Protein AF-G5EFJ1-F1 (afdb_monomer)

pLDDT: mean 75.48, std 15.8, range [30.73, 95.94]

Secondary structure (DSSP, 8-state):
-PPP-------S--------HHHHHHHHHS-HHHHHHHHHHHHHTT-SEEE--S-TTEEEEEETTEEEEEEEETTT--EEE-SSSHHHHHHHTT--TTTTTS-S-PPPHHHHHHHHHHHHHHHT--HHHHTSHHHHHHHHHHHHHTT-TTGGG-PPPPHHHHHHHHHHHHHHHHHHHHHHHHHHHHTT-EEEEEE--SSSTTEEEEEEEEEE--SS--EEEEEEEEEEEPPS---HHHHHHHHHHHHHHTT--HHHHHHSEEEE---HHHHHHHHHHHHHHS-HHHHHHHHHHHHS--

Foldseek 3Di:
DDDDDDDDDDPPDPDPDPCDVVVVVVLVPDPPVVSQVVVVVCVVVVQWDWDDDDQPQWIWTDGPNHGALWIAGLQQRGIDGVDPDPQVVCSSVVVHVSVVPPPPDPPDLVNQLVVLLLCCLLVVPQLCVSQDPVVLVVVLVVCVVVRPSCSVPRDGDHSVSSVVVLVVVLLVVLQVVLVVVVVCLVVLQKAKEWDCDPPPHFWTWIWIWGWDPPDPDTDIDIGTQATAGHDPDPDPVSVLVRNQVSVVSSVDHSVSSVSHHYDYDPDPVCPPPVVVVSVVNYDSSSVSSNVCCRPVVD

InterPro domains:
  IPR059291 Domain of unknown function DUF8247 [PF26742] (177-265)

Mean predicted aligned error: 18.68 Å

Sequence (298 aa):
MAESSDFDFSMTSVKEECFTEDFFNSIKSMNTKRRKTYLTNLMSSNELTKRQDTNPDFDYFSYQNVNFSWIRCRNCLAIIVDERCGNRYKHKNKECTATIMLPDCIPDYEDLTSEITDFCLKSGLPFSLMASENFQNFLKNVCLKSGHPDVGNITFPTRETIQNYICADYEHIIESIGLKIRKKVKCKEANLLIDLGKYYHDYLNALVLYMDDGLEKLELQVVPYAFKMTSSSKSAIHMKELLVQAGEKFGLSPEDVTSMTLISDDTENMKNKLLKTIWSLLPKSIFMRFLHNNLFKQ

Nearest PDB structures (foldseek):
  4d1q-assembly1_B  TM=5.777E-01  e=3.374E-05  Musca domestica
  8inb-assembly1_A  TM=2.472E-01  e=8.696E-01  Biggievirus Mos11
  2x5h-assembly2_B  TM=3.022E-01  e=2.223E+00  Sulfolobus islandicus rudivirus 1 variant XX
  3brh-assembly1_A  TM=2.109E-01  e=1.026E+00  Homo sapiens
  1ygr-assembly1_A  TM=2.311E-01  e=2.482E+00  Homo sapiens

Organism: Caenorhabditis elegans (NCBI:txid6239)

Radius of gyration: 30.75 Å; Cα contacts (8 Å, |Δi|>4): 311; chains: 1; bounding box: 75×66×67 Å

Structure (mmCIF, N/CA/C/O backbone):
data_AF-G5EFJ1-F1
#
_entry.id   AF-G5EFJ1-F1
#
loop_
_atom_site.group_PDB
_atom_site.id
_atom_site.type_symbol
_atom_site.label_atom_id
_atom_site.label_alt_id
_atom_site.label_comp_id
_atom_site.label_asym_id
_atom_site.label_entity_id
_atom_site.label_seq_id
_atom_site.pdbx_PDB_ins_code
_atom_site.Cartn_x
_atom_site.Cartn_y
_atom_site.Cartn_z
_atom_site.occupancy
_atom_site.B_iso_or_equiv
_atom_site.auth_seq_id
_atom_site.auth_comp_id
_atom_site.auth_asym_id
_atom_site.auth_atom_id
_atom_site.pdbx_PDB_model_num
ATOM 1 N N . MET A 1 1 ? 44.761 49.780 -3.948 1.00 38.59 1 MET A N 1
ATOM 2 C CA . MET A 1 1 ? 45.386 48.768 -4.831 1.00 38.59 1 MET A CA 1
ATOM 3 C C . MET A 1 1 ? 44.265 47.880 -5.339 1.00 38.59 1 MET A C 1
ATOM 5 O O . MET A 1 1 ? 43.351 47.637 -4.569 1.00 38.59 1 MET A O 1
ATOM 9 N N . ALA A 1 2 ? 44.272 47.552 -6.631 1.00 39.31 2 ALA A N 1
ATOM 10 C CA . ALA A 1 2 ? 43.103 47.115 -7.399 1.00 39.31 2 ALA A CA 1
ATOM 11 C C . ALA A 1 2 ? 42.372 45.894 -6.806 1.00 39.31 2 ALA A C 1
ATOM 13 O O . ALA A 1 2 ? 42.970 44.832 -6.650 1.00 39.31 2 ALA A O 1
ATOM 14 N N . GLU A 1 3 ? 41.081 46.070 -6.515 1.00 35.50 3 GLU A N 1
ATOM 15 C CA . GLU A 1 3 ? 40.157 45.022 -6.083 1.00 35.50 3 GLU A CA 1
ATOM 16 C C . GLU A 1 3 ? 39.367 44.468 -7.274 1.00 35.50 3 GLU A C 1
ATOM 18 O O . GLU A 1 3 ? 38.908 45.193 -8.157 1.00 35.50 3 GLU A O 1
ATOM 23 N N . SER A 1 4 ? 39.249 43.145 -7.262 1.00 36.53 4 SER A N 1
ATOM 24 C CA . SER A 1 4 ? 38.414 42.291 -8.095 1.00 36.53 4 SER A CA 1
ATOM 25 C C . SER A 1 4 ? 36.926 42.629 -8.003 1.00 36.53 4 SER A C 1
ATOM 27 O O . SER A 1 4 ? 36.419 42.855 -6.908 1.00 36.53 4 SER A O 1
ATOM 29 N N . SER A 1 5 ? 36.193 42.507 -9.109 1.00 39.66 5 SER A N 1
ATOM 30 C CA . SER A 1 5 ? 34.782 42.108 -9.051 1.00 39.66 5 SER A CA 1
ATOM 31 C C . SER A 1 5 ? 34.378 41.334 -10.303 1.00 39.66 5 SER A C 1
ATOM 33 O O . SER A 1 5 ? 34.942 41.506 -11.385 1.00 39.66 5 SER A O 1
ATOM 35 N N . ASP A 1 6 ? 33.470 40.399 -10.065 1.00 35.53 6 ASP A N 1
ATOM 36 C CA . ASP A 1 6 ? 33.137 39.239 -10.870 1.00 35.53 6 ASP A CA 1
ATOM 37 C C . ASP A 1 6 ? 32.471 39.574 -12.206 1.00 35.53 6 ASP A C 1
ATOM 39 O O . ASP A 1 6 ? 31.566 40.402 -12.303 1.00 35.53 6 ASP A O 1
ATOM 43 N N . PHE A 1 7 ? 32.909 38.878 -13.255 1.00 38.53 7 PHE A N 1
ATOM 44 C CA . PHE A 1 7 ? 32.311 38.963 -14.581 1.00 38.53 7 PHE A CA 1
ATOM 45 C C . PHE A 1 7 ? 31.094 38.028 -14.633 1.00 38.53 7 PHE A C 1
ATOM 47 O O . PHE A 1 7 ? 31.228 36.821 -14.849 1.00 38.53 7 PHE A O 1
ATOM 54 N N . ASP A 1 8 ? 29.918 38.595 -14.374 1.00 32.00 8 ASP A N 1
ATOM 55 C CA . ASP A 1 8 ? 28.634 37.897 -14.348 1.00 32.00 8 ASP A CA 1
ATOM 56 C C . ASP A 1 8 ? 28.172 37.561 -15.780 1.00 32.00 8 ASP A C 1
ATOM 58 O O . ASP A 1 8 ? 27.821 38.430 -16.582 1.00 32.00 8 ASP A O 1
ATOM 62 N N . PHE A 1 9 ? 28.245 36.280 -16.146 1.00 36.62 9 PHE A N 1
ATOM 63 C CA . PHE A 1 9 ? 27.944 35.798 -17.494 1.00 36.62 9 PHE A CA 1
ATOM 64 C C . PHE A 1 9 ? 26.439 35.521 -17.621 1.00 36.62 9 PHE A C 1
ATOM 66 O O . PHE A 1 9 ? 25.997 34.373 -17.558 1.00 36.62 9 PHE A O 1
ATOM 73 N N . SER A 1 10 ? 25.630 36.570 -17.794 1.00 30.73 10 SER A N 1
ATOM 74 C CA . SER A 1 10 ? 24.210 36.390 -18.119 1.00 30.73 10 SER A CA 1
ATOM 75 C C . SER A 1 10 ? 24.071 35.885 -19.566 1.00 30.73 10 SER A C 1
ATOM 77 O O . SER A 1 10 ? 24.466 36.553 -20.521 1.00 30.73 10 SER A O 1
ATOM 79 N N . MET A 1 11 ? 23.545 34.669 -19.737 1.00 37.59 11 MET A N 1
ATOM 80 C CA . MET A 1 11 ? 23.470 33.931 -21.011 1.00 37.59 11 MET A CA 1
ATOM 81 C C . MET A 1 11 ? 22.416 34.446 -22.016 1.00 37.59 11 MET A C 1
ATOM 83 O O . MET A 1 11 ? 22.034 33.730 -22.936 1.00 37.59 11 MET A O 1
ATOM 87 N N . THR A 1 12 ? 21.941 35.683 -21.889 1.00 32.34 12 THR A N 1
ATOM 88 C CA . THR A 1 12 ? 20.806 36.193 -22.683 1.00 32.34 12 THR A CA 1
ATOM 89 C C . THR A 1 12 ? 21.170 37.002 -23.932 1.00 32.34 12 THR A C 1
ATOM 91 O O . THR A 1 12 ? 20.288 37.604 -24.537 1.00 32.34 12 THR A O 1
ATOM 94 N N . SER A 1 13 ? 22.423 36.994 -24.399 1.00 30.91 13 SER A N 1
ATOM 95 C CA . SER A 1 13 ? 22.761 37.633 -25.682 1.00 30.91 13 SER A CA 1
ATOM 96 C C . SER A 1 13 ? 23.882 36.936 -26.453 1.00 30.91 13 SER A C 1
ATOM 98 O O . SER A 1 13 ? 24.891 37.552 -26.782 1.00 30.91 13 SER A O 1
ATOM 100 N N . VAL A 1 14 ? 23.699 35.663 -26.799 1.00 35.94 14 VAL A N 1
ATOM 101 C CA . VAL A 1 14 ? 24.398 35.096 -27.963 1.00 35.94 14 VAL A CA 1
ATOM 102 C C . VAL A 1 14 ? 23.525 35.401 -29.178 1.00 35.94 14 VAL A C 1
ATOM 104 O O . VAL A 1 14 ? 22.684 34.607 -29.590 1.00 35.94 14 VAL A O 1
ATOM 107 N N . LYS A 1 15 ? 23.645 36.637 -29.674 1.00 32.50 15 LYS A N 1
ATOM 108 C CA . LYS A 1 15 ? 23.209 36.988 -31.029 1.00 32.50 15 LYS A CA 1
ATOM 109 C C . LYS A 1 15 ? 24.054 36.184 -32.018 1.00 32.50 15 LYS A C 1
ATOM 111 O O . LYS A 1 15 ? 25.178 35.832 -31.687 1.00 32.50 15 LYS A O 1
ATOM 116 N N . GLU A 1 16 ? 23.480 35.909 -33.184 1.00 34.25 16 GLU A N 1
ATOM 117 C CA . GLU A 1 16 ? 23.966 35.087 -34.304 1.00 34.25 16 GLU A CA 1
ATOM 118 C C . GLU A 1 16 ? 25.349 35.504 -34.856 1.00 34.25 16 GLU A C 1
ATOM 120 O O . GLU A 1 16 ? 25.502 35.846 -36.026 1.00 34.25 16 GLU A O 1
ATOM 125 N N . GLU A 1 17 ? 26.389 35.481 -34.028 1.00 34.72 17 GLU A N 1
ATOM 126 C CA . GLU A 1 17 ? 27.764 35.459 -34.496 1.00 34.72 17 GLU A CA 1
ATOM 127 C C . GLU A 1 17 ? 27.979 34.088 -35.127 1.00 34.72 17 GLU A C 1
ATOM 129 O O . GLU A 1 17 ? 27.960 33.065 -34.442 1.00 34.72 17 GLU A O 1
ATOM 134 N N . CYS A 1 18 ? 28.120 34.066 -36.455 1.00 36.22 18 CYS A N 1
ATOM 135 C CA . CYS A 1 18 ? 28.616 32.917 -37.200 1.00 36.22 18 CYS A CA 1
ATOM 136 C C . CYS A 1 18 ? 29.789 32.313 -36.424 1.00 36.22 18 CYS A C 1
ATOM 138 O O . CYS A 1 18 ? 30.849 32.929 -36.348 1.00 36.22 18 CYS A O 1
ATOM 140 N N . PHE A 1 19 ? 29.586 31.148 -35.810 1.00 46.47 19 PHE A N 1
ATOM 141 C CA . PHE A 1 19 ? 30.582 30.521 -34.955 1.00 46.47 19 PHE A CA 1
ATOM 142 C C . PHE A 1 19 ? 31.828 30.189 -35.786 1.00 46.47 19 PHE A C 1
ATOM 144 O O . PHE A 1 19 ? 31.853 29.226 -36.553 1.00 46.47 19 PHE A O 1
ATOM 151 N N . THR A 1 20 ? 32.847 31.039 -35.670 1.00 49.59 20 THR A N 1
ATOM 152 C CA . THR A 1 20 ? 34.103 30.949 -36.412 1.00 49.59 20 THR A CA 1
ATOM 153 C C . THR A 1 20 ? 35.008 29.863 -35.832 1.00 49.59 20 THR A C 1
ATOM 155 O O . THR A 1 20 ? 34.786 29.331 -34.742 1.00 49.59 20 THR A O 1
ATOM 158 N N . GLU A 1 21 ? 36.091 29.553 -36.545 1.00 53.81 21 GLU A N 1
ATOM 159 C CA . GLU A 1 21 ? 37.205 28.748 -36.033 1.00 53.81 21 GLU A CA 1
ATOM 160 C C . GLU A 1 21 ? 37.700 29.243 -34.653 1.00 53.81 21 GLU A C 1
ATOM 162 O O . GLU A 1 21 ? 38.093 28.435 -33.807 1.00 53.81 21 GLU A O 1
ATOM 167 N N . ASP A 1 22 ? 37.561 30.545 -34.363 1.00 58.38 22 ASP A N 1
ATOM 168 C CA . ASP A 1 22 ? 37.879 31.151 -33.064 1.00 58.38 22 ASP A CA 1
ATOM 169 C C . ASP A 1 22 ? 37.007 30.623 -31.924 1.00 58.38 22 ASP A C 1
ATOM 171 O O . ASP A 1 22 ? 37.514 30.387 -30.826 1.00 58.38 22 ASP A O 1
ATOM 175 N N . PHE A 1 23 ? 35.720 30.355 -32.166 1.00 66.00 23 PHE A N 1
ATOM 176 C CA . PHE A 1 23 ? 34.857 29.735 -31.161 1.00 66.00 23 PHE A CA 1
ATOM 177 C C . PHE A 1 23 ? 35.346 28.330 -30.808 1.00 66.00 23 PHE A C 1
ATOM 179 O O . PHE A 1 23 ? 35.482 27.989 -29.629 1.00 66.00 23 PHE A O 1
ATOM 186 N N . PHE A 1 24 ? 35.691 27.523 -31.810 1.00 61.72 24 PHE A N 1
ATOM 187 C CA . PHE A 1 24 ? 36.239 26.187 -31.575 1.00 61.72 24 PHE A CA 1
ATOM 188 C C . PHE A 1 24 ? 37.585 26.249 -30.850 1.00 61.72 24 PHE A C 1
ATOM 190 O O . PHE A 1 24 ? 37.833 25.455 -29.936 1.00 61.72 24 PHE A O 1
ATOM 197 N N . ASN A 1 25 ? 38.428 27.223 -31.193 1.00 65.38 25 ASN A N 1
ATOM 198 C CA . ASN A 1 25 ? 39.682 27.481 -30.492 1.00 65.38 25 ASN A CA 1
ATOM 199 C C . ASN A 1 25 ? 39.446 27.944 -29.042 1.00 65.38 25 ASN A C 1
ATOM 201 O O . ASN A 1 25 ? 40.180 27.525 -28.145 1.00 65.38 25 ASN A O 1
ATOM 205 N N . SER A 1 26 ? 38.375 28.699 -28.774 1.00 69.31 26 SER A N 1
ATOM 206 C CA . SER A 1 26 ? 37.974 29.106 -27.421 1.00 69.31 26 SER A CA 1
ATOM 207 C C . SER A 1 26 ? 37.543 27.915 -26.555 1.00 69.31 26 SER A C 1
ATOM 209 O O . SER A 1 26 ? 37.935 27.813 -25.395 1.00 69.31 26 SER A O 1
ATOM 211 N N . ILE A 1 27 ? 36.826 26.934 -27.116 1.00 65.38 27 ILE A N 1
ATOM 212 C CA . ILE A 1 27 ? 36.474 25.699 -26.397 1.00 65.38 27 ILE A CA 1
ATOM 213 C C . ILE A 1 27 ? 37.736 24.860 -26.150 1.00 65.38 27 ILE A C 1
ATOM 215 O O . ILE A 1 27 ? 37.920 24.314 -25.054 1.00 65.38 27 ILE A O 1
ATOM 219 N N . LYS A 1 28 ? 38.633 24.774 -27.143 1.00 64.12 28 LYS A N 1
ATOM 220 C CA . LYS A 1 28 ? 39.935 24.094 -27.021 1.00 64.12 28 LYS A CA 1
ATOM 221 C C . LYS A 1 28 ? 40.858 24.741 -25.984 1.00 64.12 28 LYS A C 1
ATOM 223 O O . LYS A 1 28 ? 41.716 24.035 -25.458 1.00 64.12 28 LYS A O 1
ATOM 228 N N . SER A 1 29 ? 40.693 26.022 -25.652 1.00 69.12 29 SER A N 1
ATOM 229 C CA . SER A 1 29 ? 41.490 26.688 -24.613 1.00 69.12 29 SER A CA 1
ATOM 230 C C . SER A 1 29 ? 40.912 26.533 -23.197 1.00 69.12 29 SER A C 1
ATOM 232 O O . SER A 1 29 ? 41.645 26.673 -22.219 1.00 69.12 29 SER A O 1
ATOM 234 N N . MET A 1 30 ? 39.631 26.162 -23.044 1.00 75.81 30 MET A N 1
ATOM 235 C CA . MET A 1 30 ? 39.024 25.896 -21.727 1.00 75.81 30 MET A CA 1
ATOM 236 C C . MET A 1 30 ? 39.698 24.718 -21.016 1.00 75.81 30 MET A C 1
ATOM 238 O O . MET A 1 30 ? 40.048 23.732 -21.652 1.00 75.81 30 MET A O 1
ATOM 242 N N . ASN A 1 31 ? 39.790 24.727 -19.685 1.00 73.38 31 ASN A N 1
ATOM 243 C CA . ASN A 1 31 ? 40.216 23.523 -18.963 1.00 73.38 31 ASN A CA 1
ATOM 244 C C . ASN A 1 31 ? 39.209 22.362 -19.135 1.00 73.38 31 ASN A C 1
ATOM 246 O O . ASN A 1 31 ? 38.023 22.573 -19.403 1.00 73.38 31 ASN A O 1
ATOM 250 N N . THR A 1 32 ? 39.667 21.123 -18.933 1.00 65.06 32 THR A N 1
ATOM 251 C CA . THR A 1 32 ? 38.876 19.901 -19.168 1.00 65.06 32 THR A CA 1
ATOM 252 C C . THR A 1 32 ? 37.544 19.876 -18.412 1.00 65.06 32 THR A C 1
ATOM 254 O O . THR A 1 32 ? 36.553 19.384 -18.947 1.00 65.06 32 THR A O 1
ATOM 257 N N . LYS A 1 33 ? 37.490 20.405 -17.180 1.00 68.38 33 LYS A N 1
ATOM 258 C CA . LYS A 1 33 ? 36.269 20.407 -16.355 1.00 68.38 33 LYS A CA 1
ATOM 259 C C . LYS A 1 33 ? 35.224 21.375 -16.914 1.00 68.38 33 LYS A C 1
ATOM 261 O O . LYS A 1 33 ? 34.107 20.955 -17.195 1.00 68.38 33 LYS A O 1
ATOM 266 N N . ARG A 1 34 ? 35.606 22.638 -17.132 1.00 70.00 34 ARG A N 1
ATOM 267 C CA . ARG A 1 34 ? 34.737 23.688 -17.691 1.00 70.00 34 ARG A CA 1
ATOM 268 C C . ARG A 1 34 ? 34.248 23.306 -19.086 1.00 70.00 34 ARG A C 1
ATOM 270 O O . ARG A 1 34 ? 33.068 23.459 -19.382 1.00 70.00 34 ARG A O 1
ATOM 277 N N . ARG A 1 35 ? 35.134 22.714 -19.892 1.00 65.38 35 ARG A N 1
ATOM 278 C CA . ARG A 1 35 ? 34.818 22.187 -21.223 1.00 65.38 35 ARG A CA 1
ATOM 279 C C . ARG A 1 35 ? 33.766 21.074 -21.176 1.00 65.38 35 ARG A C 1
ATOM 281 O O . ARG A 1 35 ? 32.814 21.116 -21.945 1.00 65.38 35 ARG A O 1
ATOM 288 N N . LYS A 1 36 ? 33.902 20.102 -20.263 1.00 67.38 36 LYS A N 1
ATOM 289 C CA . LYS A 1 36 ? 32.906 19.029 -20.077 1.00 67.38 36 LYS A CA 1
ATOM 290 C C . LYS A 1 36 ? 31.543 19.583 -19.672 1.00 67.38 36 LYS A C 1
ATOM 292 O O . LYS A 1 36 ? 30.553 19.205 -20.279 1.00 67.38 36 LYS A O 1
ATOM 297 N N . THR A 1 37 ? 31.494 20.496 -18.700 1.00 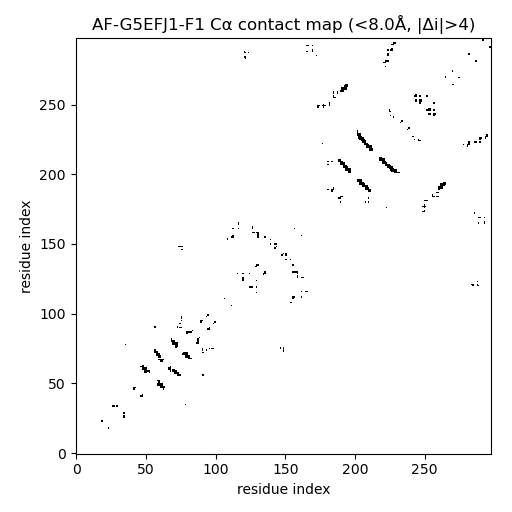72.06 37 THR A N 1
ATOM 298 C CA . THR A 1 37 ? 30.240 21.140 -18.277 1.00 72.06 37 THR A CA 1
ATOM 299 C C . THR A 1 37 ? 29.567 21.877 -19.433 1.00 72.06 37 THR A C 1
ATOM 301 O O . THR A 1 37 ? 28.376 21.694 -19.654 1.00 72.06 37 THR A O 1
ATOM 304 N N . TYR A 1 38 ? 30.330 22.653 -20.207 1.00 74.19 38 TYR A N 1
ATOM 305 C CA . TYR A 1 38 ? 29.810 23.379 -21.365 1.00 74.19 38 TYR A CA 1
ATOM 306 C C . TYR A 1 38 ? 29.197 22.438 -22.416 1.00 74.19 38 TYR A C 1
ATOM 308 O O . TYR A 1 38 ? 28.077 22.661 -22.868 1.00 74.19 38 TYR A O 1
ATOM 316 N N . LEU A 1 39 ? 29.881 21.337 -22.742 1.00 69.56 39 LEU A N 1
ATOM 317 C CA . LEU A 1 39 ? 29.374 20.348 -23.699 1.00 69.56 39 LEU A CA 1
ATOM 318 C C . LEU A 1 39 ? 28.146 19.593 -23.173 1.00 69.56 39 LEU A C 1
ATOM 320 O O . LEU A 1 39 ? 27.200 19.386 -23.926 1.00 69.56 39 LEU A O 1
ATOM 324 N N . THR A 1 40 ? 28.114 19.221 -21.891 1.00 69.31 40 THR A N 1
ATOM 325 C CA . THR A 1 40 ? 26.919 18.622 -21.273 1.00 69.31 40 THR A CA 1
ATOM 326 C C . THR A 1 40 ? 25.720 19.572 -21.337 1.00 69.31 40 THR A C 1
ATOM 328 O O . THR A 1 40 ? 24.599 19.125 -21.580 1.00 69.31 40 THR A O 1
ATOM 331 N N . ASN A 1 41 ? 25.949 20.879 -21.177 1.00 75.06 41 ASN A N 1
ATOM 332 C CA . ASN A 1 41 ? 24.899 21.889 -21.300 1.00 75.06 41 ASN A CA 1
ATOM 333 C C . ASN A 1 41 ? 24.396 22.010 -22.747 1.00 75.06 41 ASN A C 1
ATOM 335 O O . ASN A 1 41 ? 23.189 21.950 -22.947 1.00 75.06 41 ASN A O 1
ATOM 339 N N . LEU A 1 42 ? 25.293 22.064 -23.742 1.00 74.06 42 LEU A N 1
ATOM 340 C CA . LEU A 1 42 ? 24.923 22.060 -25.170 1.00 74.06 42 LEU A CA 1
ATOM 341 C C . LEU A 1 42 ? 24.151 20.795 -25.581 1.00 74.06 42 LEU A C 1
ATOM 343 O O . LEU A 1 42 ? 23.227 20.845 -26.389 1.00 74.06 42 LEU A O 1
ATOM 347 N N . MET A 1 43 ? 24.513 19.639 -25.015 1.00 69.44 43 MET A N 1
ATOM 348 C CA . MET A 1 43 ? 23.760 18.398 -25.219 1.00 69.44 43 MET A CA 1
ATOM 349 C C . MET A 1 43 ? 22.366 18.462 -24.590 1.00 69.44 43 MET A C 1
ATOM 351 O O . MET A 1 43 ? 21.427 17.890 -25.133 1.00 69.44 43 MET A O 1
ATOM 355 N N . SER A 1 44 ? 22.233 19.138 -23.448 1.00 67.62 44 SER A N 1
ATOM 356 C CA . SER A 1 44 ? 20.963 19.268 -22.728 1.00 67.62 44 SER A CA 1
ATOM 357 C C . SER A 1 44 ? 20.039 20.325 -23.342 1.00 67.62 44 SER A C 1
ATOM 359 O O . SER A 1 44 ? 18.829 20.231 -23.158 1.00 67.62 44 SER A O 1
ATOM 361 N N . SER A 1 45 ? 20.578 21.306 -24.078 1.00 73.69 45 SER A N 1
ATOM 362 C CA . SER A 1 45 ? 19.798 22.335 -24.779 1.00 73.69 45 SER A CA 1
ATOM 363 C C . SER A 1 45 ? 19.280 21.900 -26.158 1.00 73.69 45 SER A C 1
ATOM 365 O O . SER A 1 45 ? 18.605 22.686 -26.816 1.00 73.69 45 SER A O 1
ATOM 367 N N . ASN A 1 46 ? 19.546 20.659 -26.598 1.00 67.25 46 ASN A N 1
ATOM 368 C CA . ASN A 1 46 ? 19.225 20.143 -27.944 1.00 67.25 46 ASN A CA 1
ATOM 369 C C . ASN A 1 46 ? 19.837 20.954 -29.101 1.00 67.25 46 ASN A C 1
ATOM 371 O O . ASN A 1 46 ? 19.413 20.841 -30.248 1.00 67.25 46 ASN A O 1
ATOM 375 N N . GLU A 1 47 ? 20.867 21.742 -28.817 1.00 75.25 47 GLU A N 1
ATOM 376 C CA . GLU A 1 47 ? 21.589 22.535 -29.810 1.00 75.25 47 GLU A CA 1
ATOM 377 C C . GLU A 1 47 ? 22.478 21.678 -30.723 1.00 75.25 47 GLU A C 1
ATOM 379 O O . GLU A 1 47 ? 22.787 22.049 -31.856 1.00 75.25 47 GLU A O 1
ATOM 384 N N . LEU A 1 48 ? 22.886 20.503 -30.240 1.00 77.00 48 LEU A N 1
ATOM 385 C CA . LEU A 1 48 ? 23.734 19.568 -30.967 1.00 77.00 48 LEU A CA 1
ATOM 386 C C . LEU A 1 48 ? 22.907 18.606 -31.825 1.00 77.00 48 LEU A C 1
ATOM 388 O O . LEU A 1 48 ? 22.061 17.866 -31.329 1.00 77.00 48 LEU A O 1
ATOM 392 N N . THR A 1 49 ? 23.233 18.532 -33.114 1.00 77.69 49 THR A N 1
ATOM 393 C CA . THR A 1 49 ? 22.667 17.539 -34.032 1.00 77.69 49 THR A CA 1
ATOM 394 C C . THR A 1 49 ? 23.478 16.247 -33.962 1.00 77.69 49 THR A C 1
ATOM 396 O O . THR A 1 49 ? 24.673 16.232 -34.282 1.00 77.69 49 THR A O 1
ATOM 399 N N . LYS A 1 50 ? 22.836 15.145 -33.554 1.00 76.25 50 LYS A N 1
ATOM 400 C CA . LYS A 1 50 ? 23.437 13.802 -33.557 1.00 76.25 50 LYS A CA 1
ATOM 401 C C . LYS A 1 50 ? 23.642 13.325 -34.996 1.00 76.25 50 LYS A C 1
ATOM 403 O O . LYS A 1 50 ? 22.704 13.303 -35.788 1.00 76.25 50 LYS A O 1
ATOM 408 N N . ARG A 1 51 ? 24.862 12.910 -35.323 1.00 78.62 51 ARG A N 1
ATOM 409 C CA . ARG A 1 51 ? 25.209 12.345 -36.630 1.00 78.62 51 ARG A CA 1
ATOM 410 C C . ARG A 1 51 ? 24.922 10.845 -36.656 1.00 78.62 51 ARG A C 1
ATOM 412 O O . ARG A 1 51 ? 25.166 10.142 -35.674 1.00 78.62 51 ARG A O 1
ATOM 419 N N . GLN A 1 52 ? 24.448 10.350 -37.797 1.00 72.06 52 GLN A N 1
ATOM 420 C CA . GLN A 1 52 ? 24.493 8.921 -38.094 1.00 72.06 52 GLN A CA 1
ATOM 421 C C . GLN A 1 52 ? 25.929 8.579 -38.493 1.00 72.06 52 GLN A C 1
ATOM 423 O O . GLN A 1 52 ? 26.394 8.989 -39.553 1.00 72.06 52 GLN A O 1
ATOM 428 N N . ASP A 1 53 ? 26.644 7.887 -37.614 1.00 74.31 53 ASP A N 1
ATOM 429 C CA . ASP A 1 53 ? 27.990 7.390 -37.889 1.00 74.31 53 ASP A CA 1
ATOM 430 C C . ASP A 1 53 ? 28.037 5.869 -37.694 1.00 74.31 53 ASP A C 1
ATOM 432 O O . ASP A 1 53 ? 27.198 5.289 -37.001 1.00 74.31 53 ASP A O 1
ATOM 436 N N . THR A 1 54 ? 29.009 5.217 -38.332 1.00 72.38 54 THR A N 1
ATOM 437 C CA . THR A 1 54 ? 29.092 3.745 -38.437 1.00 72.38 54 THR A CA 1
ATOM 438 C C . THR A 1 54 ? 29.529 3.056 -37.149 1.00 72.38 54 THR A C 1
ATOM 440 O O . THR A 1 54 ? 29.384 1.842 -37.022 1.00 72.38 54 THR A O 1
ATOM 443 N N . ASN A 1 55 ? 30.080 3.801 -36.189 1.00 79.56 55 ASN A N 1
ATOM 444 C CA . ASN A 1 55 ? 30.619 3.215 -34.973 1.00 79.56 55 ASN A CA 1
ATOM 445 C C . ASN A 1 55 ? 29.518 3.040 -33.905 1.00 79.56 55 ASN A C 1
ATOM 447 O O . ASN A 1 55 ? 29.013 4.038 -33.387 1.00 79.56 55 ASN A O 1
ATOM 451 N N . PRO A 1 56 ? 29.158 1.796 -33.535 1.00 80.69 56 PRO A N 1
ATOM 452 C CA . PRO A 1 56 ? 28.068 1.533 -32.600 1.00 80.69 56 PRO A CA 1
ATOM 453 C C . PRO 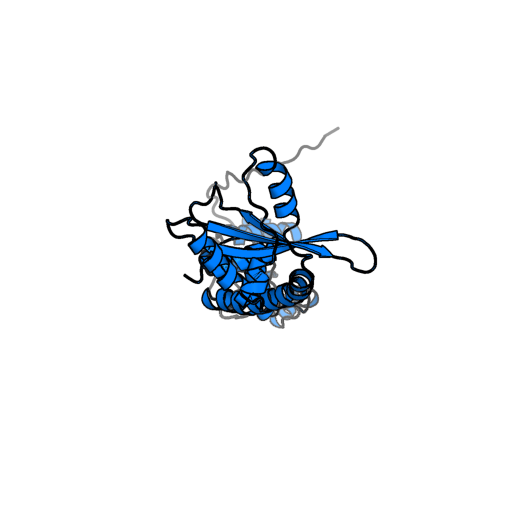A 1 56 ? 28.390 1.931 -31.154 1.00 80.69 56 PRO A C 1
ATOM 455 O O . PRO A 1 56 ? 27.459 2.052 -30.361 1.00 80.69 56 PRO A O 1
ATOM 458 N N . ASP A 1 57 ? 29.660 2.159 -30.808 1.00 83.31 57 ASP A N 1
ATOM 459 C CA . ASP A 1 57 ? 30.100 2.425 -29.432 1.00 83.31 57 ASP A CA 1
ATOM 460 C C . ASP A 1 57 ? 30.024 3.912 -29.049 1.00 83.31 57 ASP A C 1
ATOM 462 O O . ASP A 1 57 ? 30.111 4.271 -27.867 1.00 83.31 57 ASP A O 1
ATOM 466 N N . PHE A 1 58 ? 29.867 4.795 -30.041 1.00 85.12 58 PHE A N 1
ATOM 467 C CA . PHE A 1 58 ? 29.983 6.236 -29.859 1.00 85.12 58 PHE A CA 1
ATOM 468 C C . PHE A 1 58 ? 28.859 7.011 -30.545 1.00 85.12 58 PHE A C 1
ATOM 470 O O . PHE A 1 58 ? 28.401 6.670 -31.632 1.00 85.12 58 PHE A O 1
ATOM 477 N N . ASP A 1 59 ? 28.446 8.101 -29.907 1.00 82.12 59 ASP A N 1
ATOM 478 C CA . ASP A 1 59 ? 27.610 9.122 -30.520 1.00 82.12 59 ASP A CA 1
ATOM 479 C C . ASP A 1 59 ? 28.469 10.295 -30.985 1.00 82.12 59 ASP A C 1
ATOM 481 O O . ASP A 1 59 ? 29.269 10.848 -30.222 1.00 82.12 59 ASP A O 1
ATOM 485 N N . TYR A 1 60 ? 28.265 10.663 -32.246 1.00 85.56 60 TYR A N 1
ATOM 486 C CA . TYR A 1 60 ? 28.922 11.772 -32.919 1.00 85.56 60 TYR A CA 1
ATOM 487 C C . TYR A 1 60 ? 27.964 12.953 -32.997 1.00 85.56 60 TYR A C 1
ATOM 489 O O . TYR A 1 60 ? 26.765 12.776 -33.225 1.00 85.56 60 TYR A O 1
ATOM 497 N N . PHE A 1 61 ? 28.495 14.161 -32.839 1.00 82.06 61 PHE A N 1
ATOM 498 C CA . PHE A 1 61 ? 27.698 15.383 -32.819 1.00 82.06 61 PHE A CA 1
ATOM 499 C C . PHE A 1 61 ? 28.239 16.408 -33.807 1.00 82.06 61 PHE A C 1
ATOM 501 O O . PHE A 1 61 ? 29.434 16.459 -34.105 1.00 82.06 61 PHE A O 1
ATOM 508 N N . SER A 1 62 ? 27.331 17.248 -34.281 1.00 79.88 62 SER A N 1
ATOM 509 C CA . SER A 1 62 ? 27.621 18.448 -35.056 1.00 79.88 62 SER A CA 1
ATOM 510 C C . SER A 1 62 ? 26.821 19.618 -34.495 1.00 79.88 62 SER A C 1
ATOM 512 O O . SER A 1 62 ? 25.745 19.420 -33.934 1.00 79.88 62 SER A O 1
ATOM 514 N N . TYR A 1 63 ? 27.343 20.830 -34.628 1.00 75.94 63 TYR A N 1
ATOM 515 C CA . TYR A 1 63 ? 26.636 22.068 -34.300 1.00 75.94 63 TYR A CA 1
ATOM 516 C C . TYR A 1 63 ? 26.665 22.946 -35.534 1.00 75.94 63 TYR A C 1
ATOM 518 O O . TYR A 1 63 ? 27.747 23.198 -36.059 1.00 75.94 63 TYR A O 1
ATOM 526 N N . GLN A 1 64 ? 25.493 23.344 -36.034 1.00 77.62 64 GLN A N 1
ATOM 527 C CA . GLN A 1 64 ? 25.373 24.153 -37.253 1.00 77.62 64 GLN A CA 1
ATOM 528 C C . GLN A 1 64 ? 26.243 23.622 -38.419 1.00 77.62 64 GLN A C 1
ATOM 530 O O . GLN A 1 64 ? 26.947 24.373 -39.084 1.00 77.62 64 GLN A O 1
ATOM 535 N N . ASN A 1 65 ? 26.220 22.302 -38.652 1.00 74.19 65 ASN A N 1
ATOM 536 C CA . ASN A 1 65 ? 27.012 21.583 -39.668 1.00 74.19 65 ASN A CA 1
ATOM 537 C C . ASN A 1 65 ? 28.539 21.528 -39.452 1.00 74.19 65 ASN A C 1
ATOM 539 O O . ASN A 1 65 ? 29.242 20.949 -40.281 1.00 74.19 65 ASN A O 1
ATOM 543 N N . VAL A 1 66 ? 29.069 22.043 -38.340 1.00 77.88 66 VAL A N 1
ATOM 544 C CA . VAL A 1 66 ? 30.484 21.880 -37.982 1.00 77.88 66 VAL A CA 1
ATOM 545 C C . VAL A 1 66 ? 30.673 20.646 -37.102 1.00 77.88 66 VAL A C 1
ATOM 547 O O . VAL A 1 66 ? 29.948 20.427 -36.127 1.00 77.88 66 VAL A O 1
ATOM 550 N N . ASN A 1 67 ? 31.659 19.821 -37.456 1.00 77.12 67 ASN A N 1
ATOM 551 C CA . ASN A 1 67 ? 31.980 18.592 -36.739 1.00 77.12 67 ASN A CA 1
ATOM 552 C C . ASN A 1 67 ? 32.816 18.871 -35.493 1.00 77.12 67 ASN A C 1
ATOM 554 O O . ASN A 1 67 ? 33.847 19.541 -35.552 1.00 77.12 67 ASN A O 1
ATOM 558 N N . PHE A 1 68 ? 32.424 18.262 -34.379 1.00 72.62 68 PHE A N 1
ATOM 559 C CA . PHE A 1 68 ? 33.245 18.252 -33.179 1.00 72.62 68 PHE A CA 1
ATOM 560 C C . PHE A 1 68 ? 34.282 17.136 -33.241 1.00 72.62 68 PHE A C 1
ATOM 562 O O . PHE A 1 68 ? 33.967 15.999 -33.579 1.00 72.62 68 PHE A O 1
ATOM 569 N N . SER A 1 69 ? 35.500 17.425 -32.783 1.00 75.50 69 SER A N 1
ATOM 570 C CA . SER A 1 69 ? 36.511 16.413 -32.455 1.00 75.50 69 SER A CA 1
ATOM 571 C C . SER A 1 69 ? 36.190 15.690 -31.136 1.00 75.50 69 SER A C 1
ATOM 573 O O . SER A 1 69 ? 37.097 15.363 -30.373 1.00 75.50 69 SER A O 1
ATOM 575 N N . TRP A 1 70 ? 34.909 15.521 -30.805 1.00 77.69 70 TRP A N 1
ATOM 576 C CA . TRP A 1 70 ? 34.432 15.004 -29.526 1.00 77.69 70 TRP A CA 1
ATOM 577 C C . TRP A 1 70 ? 33.289 14.027 -29.763 1.00 77.69 70 TRP A C 1
ATOM 579 O O . TRP A 1 70 ? 32.398 14.275 -30.573 1.00 77.69 70 TRP A O 1
ATOM 589 N N . ILE A 1 71 ? 33.309 12.933 -29.015 1.00 83.62 71 ILE A N 1
ATOM 590 C CA . ILE A 1 71 ? 32.334 11.851 -29.097 1.00 83.62 71 ILE A CA 1
ATOM 591 C C . ILE A 1 71 ? 31.852 11.492 -27.700 1.00 83.62 71 ILE A C 1
ATOM 593 O O . ILE A 1 71 ? 32.587 11.619 -26.718 1.00 83.62 71 ILE A O 1
ATOM 597 N N . ARG A 1 72 ? 30.614 11.017 -27.601 1.00 82.50 72 ARG A N 1
ATOM 598 C CA . ARG A 1 72 ? 30.073 10.467 -26.356 1.00 82.50 72 ARG A CA 1
ATOM 599 C C . ARG A 1 72 ? 30.149 8.953 -26.412 1.00 82.50 72 ARG A C 1
ATOM 601 O O . ARG A 1 72 ? 29.629 8.344 -27.340 1.00 82.50 72 ARG A O 1
ATOM 608 N N . CYS A 1 73 ? 30.776 8.337 -25.419 1.00 81.50 73 CYS A N 1
ATOM 609 C CA . CYS A 1 73 ? 30.720 6.888 -25.253 1.00 81.50 73 CYS A CA 1
ATOM 610 C C . CYS A 1 73 ? 29.283 6.476 -24.918 1.00 81.50 73 CYS A C 1
ATOM 612 O O . CYS A 1 73 ? 28.712 7.009 -23.969 1.00 81.50 73 CYS A O 1
ATOM 614 N N . ARG A 1 74 ? 28.698 5.525 -25.652 1.00 77.06 74 ARG A N 1
ATOM 615 C CA . ARG A 1 74 ? 27.344 5.033 -25.347 1.00 77.06 74 ARG A CA 1
ATOM 616 C C . ARG A 1 74 ? 27.280 4.237 -24.048 1.00 77.06 74 ARG A C 1
ATOM 618 O O . ARG A 1 74 ? 26.253 4.255 -23.391 1.00 77.06 74 ARG A O 1
ATOM 625 N N . ASN A 1 75 ? 28.385 3.598 -23.663 1.00 74.19 75 ASN A N 1
ATOM 626 C CA . ASN A 1 75 ? 28.445 2.761 -22.467 1.00 74.19 75 ASN A CA 1
ATOM 627 C C . ASN A 1 75 ? 28.429 3.582 -21.168 1.00 74.19 75 ASN A C 1
ATOM 629 O O . ASN A 1 75 ? 27.607 3.349 -20.296 1.00 74.19 75 ASN A O 1
ATOM 633 N N . CYS A 1 76 ? 29.321 4.568 -21.030 1.00 73.44 76 CYS A N 1
ATOM 634 C CA . CYS A 1 76 ? 29.426 5.366 -19.800 1.00 73.44 76 CYS A CA 1
ATOM 635 C C . CYS A 1 76 ? 28.951 6.810 -19.934 1.00 73.44 76 CYS A C 1
ATOM 637 O O . CYS A 1 76 ? 29.176 7.616 -19.033 1.00 73.44 76 CYS A O 1
ATOM 639 N N . LEU A 1 77 ? 28.417 7.184 -21.097 1.00 75.81 77 LEU A N 1
ATOM 640 C CA . LEU A 1 77 ? 27.928 8.530 -21.408 1.00 75.81 77 LEU A CA 1
ATOM 641 C C . LEU A 1 77 ? 28.984 9.647 -21.310 1.00 75.81 77 LEU A C 1
ATOM 643 O O . LEU A 1 77 ? 28.643 10.820 -21.459 1.00 75.81 77 LEU A O 1
ATOM 647 N N . ALA A 1 78 ? 30.259 9.305 -21.107 1.00 77.44 78 ALA A N 1
ATOM 648 C CA . ALA A 1 78 ? 31.342 10.269 -20.987 1.00 77.44 78 ALA A CA 1
ATOM 649 C C . ALA A 1 78 ? 31.686 10.877 -22.350 1.00 77.44 78 ALA A C 1
ATOM 651 O O . ALA A 1 78 ? 31.793 10.167 -23.353 1.00 77.44 78 ALA A O 1
ATOM 652 N N . ILE A 1 79 ? 31.918 12.189 -22.355 1.00 78.62 79 ILE A N 1
ATOM 653 C CA . ILE A 1 79 ? 32.422 12.922 -23.516 1.00 78.62 79 ILE A CA 1
ATOM 654 C C . ILE A 1 79 ? 33.948 12.806 -23.551 1.00 78.62 79 ILE A C 1
ATOM 656 O O . ILE A 1 79 ? 34.631 13.141 -22.574 1.00 78.62 79 ILE A O 1
ATOM 660 N N . ILE A 1 80 ? 34.473 12.337 -24.679 1.00 81.12 80 ILE A N 1
ATOM 661 C CA . ILE A 1 80 ? 35.902 12.136 -24.929 1.00 81.12 80 ILE A CA 1
ATOM 662 C C . ILE A 1 80 ? 36.314 12.768 -26.261 1.00 81.12 80 ILE A C 1
ATOM 664 O O . ILE A 1 80 ? 35.476 13.034 -27.117 1.00 81.12 80 ILE A O 1
ATOM 668 N N . VAL A 1 81 ? 37.614 13.013 -26.431 1.00 82.31 81 VAL A N 1
ATOM 669 C CA . VAL A 1 81 ? 38.181 13.481 -27.706 1.00 82.31 81 VAL A CA 1
ATOM 670 C C . VAL A 1 81 ? 38.086 12.355 -28.745 1.00 82.31 81 VAL A C 1
ATOM 672 O O . VAL A 1 81 ? 38.433 11.213 -28.438 1.00 82.31 81 VAL A O 1
ATOM 675 N N . ASP A 1 82 ? 37.694 12.672 -29.978 1.00 83.00 82 ASP A N 1
ATOM 676 C CA . ASP A 1 82 ? 37.708 11.773 -31.145 1.00 83.00 82 ASP A CA 1
ATOM 677 C C . A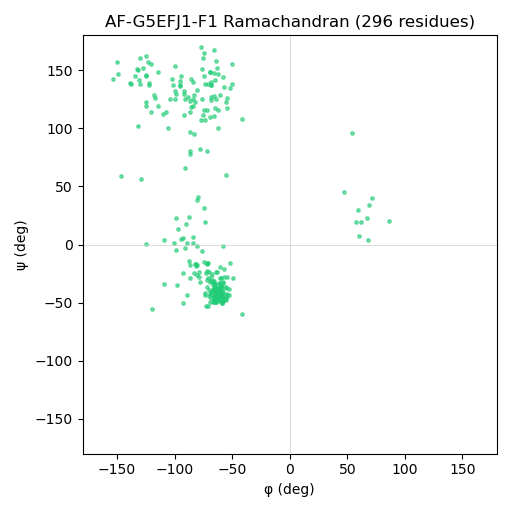SP A 1 82 ? 39.108 11.644 -31.776 1.00 83.00 82 ASP A C 1
ATOM 679 O O . ASP A 1 82 ? 39.292 11.632 -32.989 1.00 83.00 82 ASP A O 1
ATOM 683 N N . GLU A 1 83 ? 40.134 11.545 -30.940 1.00 82.31 83 GLU A N 1
ATOM 684 C CA . GLU A 1 83 ? 41.502 11.277 -31.376 1.00 82.31 83 GLU A CA 1
ATOM 685 C C . GLU A 1 83 ? 41.828 9.796 -31.174 1.00 82.31 83 GLU A C 1
ATOM 687 O O . GLU A 1 83 ? 41.262 9.111 -30.313 1.00 82.31 83 GLU A O 1
ATOM 692 N N . ARG A 1 84 ? 42.758 9.264 -31.974 1.00 78.44 84 ARG A N 1
ATOM 693 C CA . ARG A 1 84 ? 43.304 7.917 -31.758 1.00 78.44 84 ARG A CA 1
ATOM 694 C C . ARG A 1 84 ? 44.215 7.934 -30.531 1.00 78.44 84 ARG A C 1
ATOM 696 O O . ARG A 1 84 ? 45.431 8.007 -30.651 1.00 78.44 84 ARG A O 1
ATOM 703 N N . CYS A 1 85 ? 43.618 7.876 -29.347 1.00 78.19 85 CYS A N 1
ATOM 704 C CA . CYS A 1 85 ? 44.327 7.832 -28.075 1.00 78.19 85 CYS A CA 1
ATOM 705 C C . CYS A 1 85 ? 43.894 6.622 -27.236 1.00 78.19 85 CYS A C 1
ATOM 707 O O . CYS A 1 85 ? 42.828 6.034 -27.451 1.00 78.19 85 CYS A O 1
ATOM 709 N N . GLY A 1 86 ? 44.709 6.269 -26.236 1.00 82.12 86 GLY A N 1
ATOM 710 C CA . GLY A 1 86 ? 44.418 5.152 -25.331 1.00 82.12 86 GLY A CA 1
ATOM 711 C C . GLY A 1 86 ? 43.077 5.296 -24.604 1.00 82.12 86 GLY A C 1
ATOM 712 O O . GLY A 1 86 ? 42.426 4.298 -24.319 1.00 82.12 86 GLY A O 1
ATOM 713 N N . ASN A 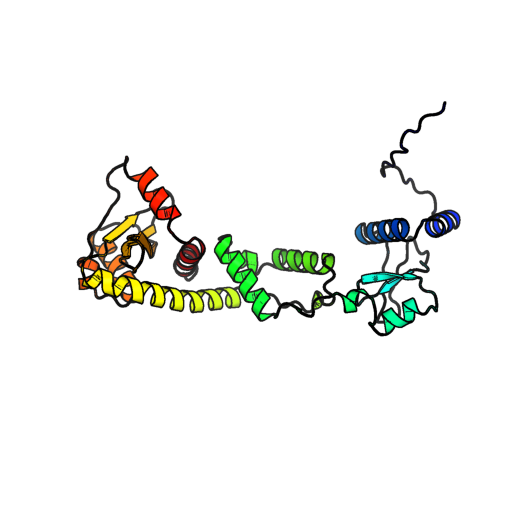1 87 ? 42.608 6.527 -24.374 1.00 81.44 87 ASN A N 1
ATOM 714 C CA . ASN A 1 87 ? 41.308 6.757 -23.751 1.00 81.44 87 ASN A CA 1
ATOM 715 C C . ASN A 1 87 ? 40.161 6.264 -24.649 1.00 81.44 87 ASN A C 1
ATOM 717 O O . ASN A 1 87 ? 39.323 5.486 -24.207 1.00 81.44 87 ASN A O 1
ATOM 721 N N . ARG A 1 88 ? 40.157 6.623 -25.939 1.00 83.12 88 ARG A N 1
ATOM 722 C CA . ARG A 1 88 ? 39.141 6.139 -26.888 1.00 83.12 88 ARG A CA 1
ATOM 723 C C . ARG A 1 88 ? 39.126 4.614 -26.985 1.00 83.12 88 ARG A C 1
ATOM 725 O O . ARG A 1 88 ? 38.050 4.027 -27.036 1.00 83.12 88 ARG A O 1
ATOM 732 N N . TYR A 1 89 ? 40.300 3.982 -26.968 1.00 85.19 89 TYR A N 1
ATOM 733 C CA . TYR A 1 89 ? 40.419 2.524 -26.972 1.00 85.19 89 TYR A CA 1
ATOM 734 C C . TYR A 1 89 ? 39.774 1.886 -25.731 1.00 85.19 89 TYR A C 1
ATOM 736 O O . TYR A 1 89 ? 38.964 0.976 -25.880 1.00 85.19 89 TYR A O 1
ATOM 744 N N . LYS A 1 90 ? 40.023 2.430 -24.529 1.00 84.88 90 LYS A N 1
ATOM 745 C CA . LYS A 1 90 ? 39.360 1.977 -23.291 1.00 84.88 90 LYS A CA 1
ATOM 746 C C . LYS A 1 90 ? 37.841 2.053 -23.390 1.00 84.88 90 LYS A C 1
ATOM 748 O O . LYS A 1 90 ? 37.151 1.097 -23.068 1.00 84.88 90 LYS A O 1
ATOM 753 N N . HIS A 1 91 ? 37.307 3.171 -23.882 1.00 84.94 91 HIS A N 1
ATOM 754 C CA . HIS A 1 91 ? 35.861 3.329 -24.048 1.00 84.94 91 HIS A CA 1
ATOM 755 C C . HIS A 1 91 ? 35.278 2.382 -25.107 1.00 84.94 91 HIS A C 1
ATOM 757 O O . HIS A 1 91 ? 34.200 1.837 -24.889 1.00 84.94 91 HIS A O 1
ATOM 763 N N . LYS A 1 92 ? 35.996 2.146 -26.212 1.00 84.06 92 LYS A N 1
ATOM 764 C CA . LYS A 1 92 ? 35.610 1.173 -27.245 1.00 84.06 92 LYS A CA 1
ATOM 765 C C . LYS A 1 92 ? 35.539 -0.249 -26.676 1.00 84.06 92 LYS A C 1
ATOM 767 O O . LYS A 1 92 ? 34.608 -0.984 -26.969 1.00 84.06 92 LYS A O 1
ATOM 772 N N . ASN A 1 93 ? 36.480 -0.607 -25.806 1.00 83.00 93 ASN A N 1
ATOM 773 C CA . ASN A 1 93 ? 36.510 -1.905 -25.131 1.00 83.00 93 ASN A CA 1
ATOM 774 C C . ASN A 1 93 ? 35.633 -1.971 -23.869 1.00 83.00 93 ASN A C 1
ATOM 776 O O . ASN A 1 93 ? 35.679 -2.967 -23.156 1.00 83.00 93 ASN A O 1
ATOM 780 N N . LYS A 1 94 ? 34.840 -0.929 -23.571 1.00 77.50 94 LYS A N 1
ATOM 781 C CA . LYS A 1 94 ? 33.999 -0.830 -22.361 1.00 77.50 94 LYS A CA 1
ATOM 782 C C . LYS A 1 94 ? 34.777 -0.834 -21.026 1.00 77.50 94 LYS A C 1
ATOM 784 O O . LYS A 1 94 ? 34.184 -1.003 -19.965 1.00 77.50 94 LYS A O 1
ATOM 789 N N . GLU A 1 95 ? 36.073 -0.522 -21.050 1.00 77.62 95 GLU A N 1
ATOM 790 C CA . GLU A 1 95 ? 36.976 -0.361 -19.890 1.00 77.62 95 GLU A CA 1
ATOM 791 C C . GLU A 1 95 ? 36.975 1.075 -19.316 1.00 77.62 95 GLU A C 1
ATOM 793 O O . GLU A 1 95 ? 37.956 1.565 -18.748 1.00 77.62 95 GLU A O 1
ATOM 798 N N . CYS A 1 96 ? 35.906 1.831 -19.538 1.00 77.62 96 CYS A N 1
ATOM 799 C CA . CYS A 1 96 ? 35.786 3.191 -19.029 1.00 77.62 96 CYS A CA 1
ATOM 800 C C . CYS A 1 96 ? 35.713 3.221 -17.492 1.00 77.62 96 CYS A C 1
ATOM 802 O O . CYS A 1 96 ? 35.135 2.347 -16.865 1.00 77.62 96 CYS A O 1
ATOM 804 N N . THR A 1 97 ? 36.237 4.263 -16.846 1.00 61.97 97 THR A N 1
ATOM 805 C CA . THR A 1 97 ? 36.248 4.350 -15.371 1.00 61.97 97 THR A CA 1
ATOM 806 C C . THR A 1 97 ? 34.860 4.333 -14.723 1.00 61.97 97 THR A C 1
ATOM 808 O O . THR A 1 97 ? 34.758 3.997 -13.549 1.00 61.97 97 THR A O 1
ATOM 811 N N . ALA A 1 98 ? 33.790 4.636 -15.465 1.00 52.97 98 ALA A N 1
ATOM 812 C CA . ALA A 1 98 ? 32.428 4.478 -14.960 1.00 52.97 98 ALA A CA 1
ATOM 813 C C . ALA A 1 98 ? 32.001 3.005 -14.836 1.00 52.97 98 ALA A C 1
ATOM 815 O O . ALA A 1 98 ? 31.259 2.695 -13.919 1.00 52.97 98 ALA A O 1
ATOM 816 N N . THR A 1 99 ? 32.496 2.083 -15.676 1.00 46.53 99 THR A N 1
ATOM 817 C CA . THR A 1 99 ? 32.226 0.641 -15.501 1.00 46.53 99 THR A CA 1
ATOM 818 C C . THR A 1 99 ? 32.973 0.040 -14.314 1.00 46.53 99 THR A C 1
ATOM 820 O O . THR A 1 99 ? 32.577 -1.009 -13.836 1.00 46.53 99 THR A O 1
ATOM 823 N N . ILE A 1 100 ? 34.003 0.714 -13.792 1.00 49.78 100 ILE A N 1
ATOM 824 C CA . ILE A 1 100 ? 34.729 0.285 -12.582 1.00 49.78 100 ILE A CA 1
ATOM 825 C C . ILE A 1 100 ? 33.981 0.699 -11.294 1.00 49.78 100 ILE A C 1
ATOM 827 O O . ILE A 1 100 ? 34.258 0.166 -10.227 1.00 49.78 100 ILE A O 1
ATOM 831 N N . MET A 1 101 ? 33.050 1.660 -11.374 1.00 43.69 101 MET A N 1
ATOM 832 C CA . MET A 1 101 ? 32.351 2.243 -10.213 1.00 43.69 101 MET A CA 1
ATOM 833 C C . MET A 1 101 ? 30.822 2.174 -10.304 1.00 43.69 101 MET A C 1
ATOM 835 O O . MET A 1 101 ? 30.148 2.653 -9.393 1.00 43.69 101 MET A O 1
ATOM 839 N N . LEU A 1 102 ? 30.257 1.604 -11.372 1.00 44.88 102 LEU A N 1
ATOM 840 C CA . LEU A 1 102 ? 28.860 1.185 -11.346 1.00 44.88 102 LEU A CA 1
ATOM 841 C C . LEU A 1 102 ? 28.790 0.063 -10.308 1.00 44.88 102 LEU A C 1
ATOM 843 O O . LEU A 1 102 ? 29.489 -0.934 -10.487 1.00 44.88 102 LEU A O 1
ATOM 847 N N . PRO A 1 103 ? 28.043 0.215 -9.203 1.00 43.31 103 PRO A N 1
ATOM 848 C CA . PRO A 1 103 ? 27.813 -0.936 -8.355 1.00 43.31 103 PRO A CA 1
ATOM 849 C C . PRO A 1 103 ? 27.164 -2.010 -9.238 1.00 43.31 103 PRO A C 1
ATOM 851 O O . PRO A 1 103 ? 26.280 -1.696 -10.036 1.00 43.31 103 PRO A O 1
ATOM 854 N N . ASP A 1 104 ? 27.618 -3.258 -9.122 1.00 43.53 104 ASP A N 1
ATOM 855 C CA . ASP A 1 104 ? 27.115 -4.398 -9.908 1.00 43.53 104 ASP A CA 1
ATOM 856 C C . ASP A 1 104 ? 25.599 -4.644 -9.735 1.00 43.53 104 ASP A C 1
ATOM 858 O O . ASP A 1 104 ? 25.029 -5.529 -10.369 1.00 43.53 104 ASP A O 1
ATOM 862 N N . CYS A 1 105 ? 24.907 -3.855 -8.910 1.00 43.47 105 CYS A N 1
ATOM 863 C CA . CYS A 1 105 ? 23.459 -3.819 -8.863 1.00 43.47 105 CYS A CA 1
ATOM 864 C C . CYS A 1 105 ? 22.891 -2.998 -10.031 1.00 43.47 105 CYS A C 1
ATOM 866 O O . CYS A 1 105 ? 22.458 -1.855 -9.887 1.00 43.47 105 CYS A O 1
ATOM 868 N N . ILE A 1 106 ? 22.787 -3.641 -11.195 1.00 46.62 106 ILE A N 1
ATOM 869 C CA . ILE A 1 106 ? 21.546 -3.494 -11.963 1.00 46.62 106 ILE A CA 1
ATOM 870 C C . ILE A 1 106 ? 20.443 -3.897 -10.969 1.00 46.62 106 ILE A C 1
ATOM 872 O O . ILE A 1 106 ? 20.517 -5.024 -10.470 1.00 46.62 106 ILE A O 1
ATOM 876 N N . PRO A 1 107 ? 19.500 -3.014 -10.582 1.00 48.75 107 PRO A N 1
ATOM 877 C CA . PRO A 1 107 ? 18.378 -3.443 -9.759 1.00 48.75 107 PRO A CA 1
ATOM 878 C C . PRO A 1 107 ? 17.723 -4.598 -10.500 1.00 48.75 107 PRO A C 1
ATOM 880 O O . PRO A 1 107 ? 17.447 -4.466 -11.697 1.00 48.75 107 PRO A O 1
ATOM 883 N N . ASP A 1 108 ? 17.553 -5.736 -9.833 1.00 51.66 108 ASP A N 1
ATOM 884 C CA . ASP A 1 108 ? 16.819 -6.846 -10.425 1.00 51.66 108 ASP A CA 1
ATOM 885 C C . ASP A 1 108 ? 15.480 -6.295 -10.945 1.00 51.66 108 ASP A C 1
ATOM 887 O O . ASP A 1 108 ? 14.866 -5.430 -10.322 1.00 51.66 108 ASP A O 1
ATOM 891 N N . TYR A 1 109 ? 15.022 -6.707 -12.121 1.00 52.56 109 TYR A N 1
ATOM 892 C CA . TYR A 1 109 ? 13.770 -6.175 -12.667 1.00 52.56 109 TYR A CA 1
ATOM 893 C C . TYR A 1 109 ? 12.567 -6.552 -11.780 1.00 52.56 109 TYR A C 1
ATOM 895 O O . TYR A 1 109 ? 11.557 -5.835 -11.763 1.00 52.56 109 TYR A O 1
ATOM 903 N N . GLU A 1 110 ? 12.697 -7.629 -10.992 1.00 55.84 110 GLU A N 1
ATOM 904 C CA . GLU A 1 110 ? 11.783 -7.949 -9.889 1.00 55.84 110 GLU A CA 1
ATOM 905 C C . GLU A 1 110 ? 11.759 -6.839 -8.818 1.00 55.84 110 GLU A C 1
ATOM 907 O O . GLU A 1 110 ? 10.685 -6.476 -8.329 1.00 55.84 110 GLU A O 1
ATOM 912 N N . ASP A 1 111 ? 12.908 -6.218 -8.540 1.00 72.06 111 ASP A N 1
ATOM 913 C CA . ASP A 1 111 ? 13.071 -5.113 -7.591 1.00 72.06 111 ASP A CA 1
ATOM 914 C C . ASP A 1 111 ? 12.316 -3.863 -8.065 1.00 72.06 111 ASP A C 1
ATOM 916 O O . ASP A 1 111 ? 11.563 -3.261 -7.305 1.00 72.06 111 ASP A O 1
ATOM 920 N N . LEU A 1 112 ? 12.381 -3.516 -9.359 1.00 80.81 112 LEU A N 1
ATOM 921 C CA . LEU A 1 112 ? 11.655 -2.345 -9.873 1.00 80.81 112 LEU A CA 1
ATOM 922 C C . LEU A 1 112 ? 10.130 -2.509 -9.769 1.00 80.81 112 LEU A C 1
ATOM 924 O O . LEU A 1 112 ? 9.419 -1.548 -9.464 1.00 80.81 112 LEU A O 1
ATOM 928 N N . THR A 1 113 ? 9.613 -3.715 -10.023 1.00 83.12 113 THR A N 1
ATOM 929 C CA . THR A 1 113 ? 8.176 -3.996 -9.879 1.00 83.12 113 THR A CA 1
ATOM 930 C C . THR A 1 113 ? 7.740 -3.867 -8.423 1.00 83.12 113 THR A C 1
ATOM 932 O O . THR A 1 113 ? 6.718 -3.224 -8.152 1.00 83.12 113 THR A O 1
ATOM 935 N N . SER A 1 114 ? 8.524 -4.429 -7.499 1.00 84.44 114 SER A N 1
ATOM 936 C CA . SER A 1 114 ? 8.304 -4.298 -6.058 1.00 84.44 114 SER A CA 1
ATOM 937 C C . SER A 1 114 ? 8.332 -2.828 -5.631 1.00 84.44 114 SER A C 1
ATOM 939 O O . SER A 1 114 ? 7.358 -2.349 -5.058 1.00 84.44 114 SER A O 1
ATOM 941 N N . GLU A 1 115 ? 9.360 -2.068 -6.017 1.00 85.88 115 GLU A N 1
ATOM 942 C CA . GLU A 1 115 ? 9.546 -0.657 -5.655 1.00 85.88 115 GLU A CA 1
ATOM 943 C C . GLU A 1 115 ? 8.447 0.262 -6.206 1.00 85.88 115 GLU A C 1
ATOM 945 O O . GLU A 1 115 ? 7.919 1.113 -5.485 1.00 85.88 115 GLU A O 1
ATOM 950 N N . ILE A 1 116 ? 8.031 0.081 -7.466 1.00 88.00 116 ILE A N 1
ATOM 951 C CA . ILE A 1 116 ? 6.907 0.840 -8.042 1.00 88.00 116 ILE A CA 1
ATOM 952 C C . ILE A 1 116 ? 5.610 0.512 -7.300 1.00 88.00 116 ILE A C 1
ATOM 954 O O . ILE A 1 116 ? 4.806 1.409 -7.026 1.00 88.00 116 ILE A O 1
ATOM 958 N N . THR A 1 117 ? 5.398 -0.758 -6.958 1.00 85.62 117 THR A N 1
ATOM 959 C CA . THR A 1 117 ? 4.202 -1.191 -6.230 1.00 85.62 117 THR A CA 1
ATOM 960 C C . THR A 1 117 ? 4.191 -0.638 -4.806 1.00 85.62 117 THR A C 1
ATOM 962 O O . THR A 1 117 ? 3.183 -0.093 -4.352 1.00 85.62 117 THR A O 1
ATOM 965 N N . ASP A 1 118 ? 5.329 -0.676 -4.124 1.00 85.75 118 ASP A N 1
ATOM 966 C CA . ASP A 1 118 ? 5.520 -0.093 -2.803 1.00 85.75 118 ASP A CA 1
ATOM 967 C C . ASP A 1 118 ? 5.313 1.422 -2.813 1.00 85.75 118 ASP A C 1
ATOM 969 O O . ASP A 1 118 ? 4.638 1.969 -1.934 1.00 85.75 118 ASP A O 1
ATOM 973 N N . PHE A 1 119 ? 5.841 2.111 -3.825 1.00 86.88 119 PHE A N 1
ATOM 974 C CA . PHE A 1 119 ? 5.602 3.534 -4.027 1.00 86.88 119 PHE A CA 1
ATOM 975 C C . PHE A 1 119 ? 4.117 3.820 -4.266 1.00 86.88 119 PHE A C 1
ATOM 977 O O . PHE A 1 119 ? 3.569 4.738 -3.651 1.00 86.88 119 PHE A O 1
ATOM 984 N N . CYS A 1 120 ? 3.438 3.020 -5.091 1.00 86.00 120 CYS A N 1
ATOM 985 C CA . CYS A 1 120 ? 1.999 3.128 -5.325 1.00 86.00 120 CYS A CA 1
ATOM 986 C C . CYS A 1 120 ? 1.211 3.050 -4.012 1.00 86.00 120 CYS A C 1
ATOM 988 O O . CYS A 1 120 ? 0.369 3.903 -3.736 1.00 86.00 120 CYS A O 1
ATOM 990 N N . LEU A 1 121 ? 1.526 2.066 -3.169 1.00 82.56 121 LEU A N 1
ATOM 991 C CA . LEU A 1 121 ? 0.853 1.843 -1.892 1.00 82.56 121 LEU A CA 1
ATOM 992 C C . LEU A 1 121 ? 1.165 2.926 -0.856 1.00 82.56 121 LEU A C 1
ATOM 994 O O . LEU A 1 121 ? 0.281 3.326 -0.106 1.00 82.56 121 LEU A O 1
ATOM 998 N N . LYS A 1 122 ? 2.409 3.413 -0.796 1.00 82.06 122 LYS A N 1
ATOM 999 C CA . LYS A 1 122 ? 2.814 4.479 0.138 1.00 82.06 122 LYS A CA 1
ATOM 1000 C C . LYS A 1 122 ? 2.236 5.839 -0.262 1.00 82.06 122 LYS A C 1
ATOM 1002 O O . LYS A 1 122 ? 1.883 6.627 0.614 1.00 82.06 122 LYS A O 1
ATOM 1007 N N . SER A 1 123 ? 2.153 6.113 -1.564 1.00 83.38 123 SER A N 1
ATOM 1008 C CA . SER A 1 123 ? 1.633 7.374 -2.109 1.00 83.38 123 SER A CA 1
ATOM 1009 C C . SER A 1 123 ? 0.106 7.405 -2.215 1.00 83.38 123 SER A C 1
ATOM 1011 O O . SER A 1 123 ? -0.479 8.486 -2.209 1.00 83.38 123 SER A O 1
ATOM 1013 N N . GLY A 1 124 ? -0.538 6.238 -2.309 1.00 78.94 124 GLY A N 1
ATOM 1014 C CA . GLY A 1 124 ? -1.971 6.101 -2.560 1.00 78.94 124 GLY A CA 1
ATOM 1015 C C . GLY A 1 124 ? -2.415 6.563 -3.942 1.00 78.94 124 GLY A C 1
ATOM 1016 O O . GLY A 1 124 ? -3.577 6.914 -4.145 1.00 78.94 124 GLY A O 1
ATOM 1017 N N . LEU A 1 125 ? -1.484 6.581 -4.894 1.00 83.62 125 LEU A N 1
ATOM 1018 C CA . LEU A 1 125 ? -1.764 6.916 -6.281 1.00 83.62 125 LEU A CA 1
ATOM 1019 C C . LEU A 1 125 ? -2.458 5.747 -6.999 1.00 83.62 125 LEU A C 1
ATOM 1021 O O . LEU A 1 125 ? -2.244 4.585 -6.656 1.00 83.62 125 LEU A O 1
ATOM 1025 N N . PRO A 1 126 ? -3.289 6.020 -8.018 1.00 82.50 126 PRO A N 1
ATOM 1026 C CA . PRO A 1 126 ? -3.962 4.965 -8.764 1.00 82.50 126 PRO A CA 1
ATOM 1027 C C . PRO A 1 126 ? -2.971 4.162 -9.619 1.00 82.50 126 PRO A C 1
ATOM 1029 O O . PRO A 1 126 ? -2.023 4.709 -10.186 1.00 82.50 126 PRO A O 1
ATOM 1032 N N . PHE A 1 127 ? -3.253 2.870 -9.810 1.00 84.44 127 PHE A N 1
ATOM 1033 C CA . PHE A 1 127 ? -2.422 1.972 -10.629 1.00 84.44 127 PHE A CA 1
ATOM 1034 C C . PHE A 1 127 ? -2.255 2.449 -12.072 1.00 84.44 127 PHE A C 1
ATOM 1036 O O . PHE A 1 127 ? -1.209 2.240 -12.680 1.00 84.44 127 PHE A O 1
ATOM 1043 N N . SER A 1 128 ? -3.271 3.121 -12.619 1.00 85.12 128 SER A N 1
ATOM 1044 C CA . SER A 1 128 ? -3.220 3.706 -13.960 1.00 85.12 128 SER A CA 1
ATOM 1045 C C . SER A 1 128 ? -2.127 4.763 -14.100 1.00 85.12 128 SER A C 1
ATOM 1047 O O . SER A 1 128 ? -1.539 4.872 -15.170 1.00 85.12 128 SER A O 1
ATOM 1049 N N . LEU A 1 129 ? -1.823 5.513 -13.035 1.00 87.31 129 LEU A N 1
ATOM 1050 C CA . LEU A 1 129 ? -0.748 6.499 -13.050 1.00 87.31 129 LEU A CA 1
ATOM 1051 C C . LEU A 1 129 ? 0.621 5.816 -13.024 1.00 87.31 129 LEU A C 1
ATOM 1053 O O . LEU A 1 129 ? 1.497 6.193 -13.797 1.00 87.31 129 LEU A O 1
ATOM 1057 N N . MET A 1 130 ? 0.792 4.789 -12.189 1.00 86.94 130 MET A N 1
ATOM 1058 C CA . MET A 1 130 ? 2.052 4.037 -12.087 1.00 86.94 130 MET A CA 1
ATOM 1059 C C . MET A 1 130 ? 2.371 3.255 -13.366 1.00 86.94 130 MET A C 1
ATOM 1061 O O . MET A 1 130 ? 3.530 3.108 -13.737 1.00 86.94 130 MET A O 1
ATOM 1065 N N . ALA A 1 131 ? 1.337 2.803 -14.075 1.00 86.75 131 ALA A N 1
ATOM 1066 C CA . ALA A 1 131 ? 1.460 2.160 -15.379 1.00 86.75 131 ALA A CA 1
ATOM 1067 C C . ALA A 1 131 ? 1.422 3.154 -16.559 1.00 86.75 131 ALA A C 1
ATOM 1069 O O . ALA A 1 131 ? 1.448 2.726 -17.711 1.00 86.75 131 ALA A O 1
ATOM 1070 N N . SER A 1 132 ? 1.319 4.465 -16.305 1.00 89.75 132 SER A N 1
ATOM 1071 C CA . SER A 1 132 ? 1.224 5.464 -17.374 1.00 89.75 132 SER A CA 1
ATOM 1072 C C . SER A 1 132 ? 2.566 5.681 -18.066 1.00 89.75 132 SER A C 1
ATOM 1074 O O . SER A 1 132 ? 3.618 5.720 -17.426 1.00 89.75 132 SER A O 1
ATOM 1076 N N . GLU A 1 133 ? 2.521 5.927 -19.374 1.00 90.50 133 GLU A N 1
ATOM 1077 C CA . GLU A 1 133 ? 3.717 6.225 -20.165 1.00 90.50 133 GLU A CA 1
ATOM 1078 C C . GLU A 1 133 ? 4.459 7.464 -19.635 1.00 90.50 133 GLU A C 1
ATOM 1080 O O . GLU A 1 133 ? 5.684 7.483 -19.584 1.00 90.50 133 GLU A O 1
ATOM 1085 N N . ASN A 1 134 ? 3.729 8.474 -19.147 1.00 92.12 134 ASN A N 1
ATOM 1086 C CA . ASN A 1 134 ? 4.316 9.678 -18.551 1.00 92.12 134 ASN A CA 1
ATOM 1087 C C . ASN A 1 134 ? 5.179 9.359 -17.323 1.00 92.12 134 ASN A C 1
ATOM 1089 O O . ASN A 1 134 ? 6.287 9.881 -17.195 1.00 92.12 134 ASN A O 1
ATOM 1093 N N . PHE A 1 135 ? 4.689 8.496 -16.430 1.00 90.81 135 PHE A N 1
ATOM 1094 C CA . PHE A 1 135 ? 5.437 8.085 -15.244 1.00 90.81 135 PHE A CA 1
ATOM 1095 C C . PHE A 1 135 ? 6.640 7.208 -15.614 1.00 90.81 135 PHE A C 1
ATOM 1097 O O . PHE A 1 135 ? 7.745 7.434 -15.124 1.00 90.81 135 PHE A O 1
ATOM 1104 N N . GLN A 1 136 ? 6.465 6.271 -1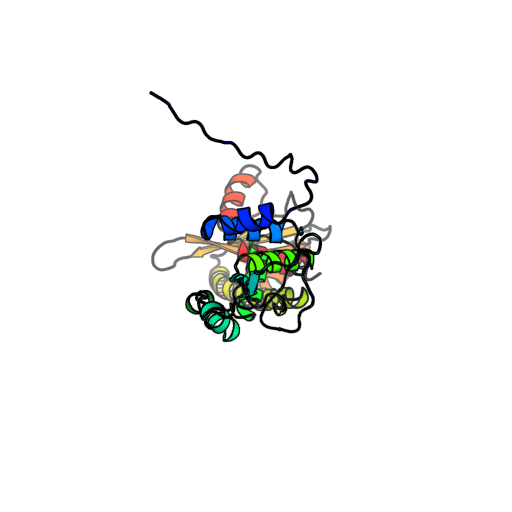6.548 1.00 90.31 136 GLN A N 1
ATOM 1105 C CA . GLN A 1 136 ? 7.562 5.439 -17.048 1.00 90.31 136 GLN A CA 1
ATOM 1106 C C . GLN A 1 136 ? 8.649 6.283 -17.728 1.00 90.31 136 GLN A C 1
ATOM 1108 O O . GLN A 1 136 ? 9.834 6.091 -17.470 1.00 90.31 136 GLN A O 1
ATOM 1113 N N . ASN A 1 137 ? 8.267 7.270 -18.542 1.00 89.88 137 ASN A N 1
ATOM 1114 C CA . ASN A 1 137 ? 9.196 8.201 -19.183 1.00 89.88 137 ASN A CA 1
ATOM 1115 C C . ASN A 1 137 ? 9.913 9.084 -18.158 1.00 89.88 137 ASN A C 1
ATOM 1117 O O . ASN A 1 137 ? 11.107 9.345 -18.306 1.00 89.88 137 ASN A O 1
ATOM 1121 N N . PHE A 1 138 ? 9.228 9.507 -17.092 1.00 90.00 138 PHE A N 1
ATOM 1122 C CA . PHE A 1 138 ? 9.872 10.188 -15.972 1.00 90.00 138 PHE A CA 1
ATOM 1123 C C . PHE A 1 138 ? 10.958 9.310 -15.332 1.00 90.00 138 PHE A C 1
ATOM 1125 O O . PHE A 1 138 ? 12.097 9.762 -15.208 1.00 90.00 138 PHE A O 1
ATOM 1132 N N . LEU A 1 139 ? 10.652 8.051 -15.006 1.00 88.56 139 LEU A N 1
ATOM 1133 C CA . LEU A 1 139 ? 11.626 7.122 -14.423 1.00 88.56 139 LEU A CA 1
ATOM 1134 C C . LEU A 1 139 ? 12.789 6.827 -15.379 1.00 88.56 139 LEU A C 1
ATOM 1136 O O . LEU A 1 139 ? 13.946 6.924 -14.974 1.00 88.56 139 LEU A O 1
ATOM 1140 N N . LYS A 1 140 ? 12.514 6.588 -16.667 1.00 85.81 140 LYS A N 1
ATOM 1141 C CA . LYS A 1 140 ? 13.548 6.453 -17.707 1.00 85.81 140 LYS A CA 1
ATOM 1142 C C . LYS A 1 140 ? 14.469 7.674 -17.741 1.00 85.81 140 LYS A C 1
ATOM 1144 O O . LYS A 1 140 ? 15.687 7.526 -17.767 1.00 85.81 140 LYS A O 1
ATOM 1149 N N . ASN A 1 141 ? 13.914 8.884 -17.680 1.00 83.69 141 ASN A N 1
ATOM 1150 C CA . ASN A 1 141 ? 14.700 10.118 -17.658 1.00 83.69 141 ASN A CA 1
ATOM 1151 C C . ASN A 1 141 ? 15.558 10.254 -16.394 1.00 83.69 141 ASN A C 1
ATOM 1153 O O . ASN A 1 141 ? 16.680 10.755 -16.478 1.00 83.69 141 ASN A O 1
ATOM 1157 N N . VAL A 1 142 ? 15.066 9.801 -15.237 1.00 82.88 142 VAL A N 1
ATOM 1158 C CA . VAL A 1 142 ? 15.865 9.727 -14.005 1.00 82.88 142 VAL A CA 1
ATOM 1159 C C . VAL A 1 142 ? 17.021 8.741 -14.189 1.00 82.88 142 VAL A C 1
ATOM 1161 O O . VAL A 1 142 ? 18.168 9.123 -13.975 1.00 82.88 142 VAL A O 1
ATOM 1164 N N . CYS A 1 143 ? 16.762 7.528 -14.685 1.00 80.88 143 CYS A N 1
ATOM 1165 C CA . CYS A 1 143 ? 17.800 6.526 -14.953 1.00 80.88 143 CYS A CA 1
ATOM 1166 C C . CYS A 1 143 ? 18.854 7.027 -15.957 1.00 80.88 143 CYS A C 1
ATOM 1168 O O . CYS A 1 143 ? 20.051 6.848 -15.729 1.00 80.88 143 CYS A O 1
ATOM 1170 N N . LEU A 1 144 ? 18.432 7.715 -17.028 1.00 78.44 144 LEU A N 1
ATOM 1171 C CA . LEU A 1 144 ? 19.335 8.319 -18.019 1.00 78.44 144 LEU A CA 1
ATOM 1172 C C . LEU A 1 144 ? 20.251 9.364 -17.379 1.00 78.44 144 LEU A C 1
ATOM 1174 O O . LEU A 1 144 ? 21.447 9.396 -17.671 1.00 78.44 144 LEU A O 1
ATOM 1178 N N . LYS A 1 145 ? 19.701 10.221 -16.510 1.00 75.44 145 LYS A N 1
ATOM 1179 C CA . LYS A 1 145 ? 20.467 11.258 -15.801 1.00 75.44 145 LYS A CA 1
ATOM 1180 C C . LYS A 1 145 ? 21.418 10.671 -14.760 1.00 75.44 145 LYS A C 1
ATOM 1182 O O . LYS A 1 145 ? 22.500 11.219 -14.572 1.00 75.44 145 LYS A O 1
ATOM 1187 N N . SER A 1 146 ? 21.046 9.555 -14.139 1.00 75.44 146 SER A N 1
ATOM 1188 C CA . SER A 1 146 ? 21.891 8.815 -13.194 1.00 75.44 146 SER A CA 1
ATOM 1189 C C . SER A 1 146 ? 22.985 7.982 -13.871 1.00 75.44 146 SER A C 1
ATOM 1191 O O . SER A 1 146 ? 23.834 7.426 -13.183 1.00 75.44 146 SER A O 1
ATOM 1193 N N . GLY A 1 147 ? 23.003 7.906 -15.206 1.00 65.69 147 GLY A N 1
ATOM 1194 C CA . GLY A 1 147 ? 24.037 7.198 -15.959 1.00 65.69 147 GLY A CA 1
ATOM 1195 C C . GLY A 1 147 ? 23.779 5.705 -16.160 1.00 65.69 147 GLY A C 1
ATOM 1196 O O . GLY A 1 147 ? 24.727 4.977 -16.446 1.00 65.69 147 GLY A O 1
ATOM 1197 N N . HIS A 1 148 ? 22.530 5.242 -16.035 1.00 67.75 148 HIS A N 1
ATOM 1198 C CA . HIS A 1 148 ? 22.200 3.844 -16.309 1.00 67.75 148 HIS A CA 1
ATOM 1199 C C . HIS A 1 148 ? 22.446 3.528 -17.800 1.00 67.75 148 HIS A C 1
ATOM 1201 O O . HIS A 1 148 ? 21.900 4.229 -18.660 1.00 67.75 148 HIS A O 1
ATOM 1207 N N . PRO A 1 149 ? 23.249 2.501 -18.137 1.00 59.25 149 PRO A N 1
ATOM 1208 C CA . PRO A 1 149 ? 23.675 2.247 -19.515 1.00 59.25 149 PRO A CA 1
ATOM 1209 C C . PRO A 1 149 ? 22.539 1.748 -20.417 1.00 59.25 149 PRO A C 1
ATOM 1211 O O . PRO A 1 149 ? 22.603 1.927 -21.631 1.00 59.25 149 PRO A O 1
ATOM 1214 N N . ASP A 1 150 ? 21.492 1.156 -19.834 1.00 72.19 150 ASP A N 1
ATOM 1215 C CA . ASP A 1 150 ? 20.469 0.429 -20.589 1.00 72.19 150 ASP A CA 1
ATOM 1216 C C . ASP A 1 150 ? 19.032 0.855 -20.261 1.00 72.19 150 ASP A C 1
ATOM 1218 O O . ASP A 1 150 ? 18.186 0.075 -19.838 1.00 72.19 150 ASP A O 1
ATOM 1222 N N . VAL A 1 151 ? 18.746 2.149 -20.408 1.00 72.88 151 VAL A N 1
ATOM 1223 C CA . VAL A 1 151 ? 17.392 2.670 -20.143 1.00 72.88 151 VAL A CA 1
ATOM 1224 C C . VAL A 1 151 ? 16.355 2.162 -21.154 1.00 72.88 151 VAL A C 1
ATOM 1226 O O . VAL A 1 151 ? 15.165 2.090 -20.845 1.00 72.88 151 VAL A O 1
ATOM 1229 N N . GLY A 1 152 ? 16.799 1.797 -22.361 1.00 73.94 152 GLY A N 1
ATOM 1230 C CA . GLY A 1 152 ? 15.929 1.275 -23.415 1.00 73.94 152 GLY A CA 1
ATOM 1231 C C . GLY A 1 152 ? 15.302 -0.073 -23.063 1.00 73.94 152 GLY A C 1
ATOM 1232 O O . GLY A 1 152 ? 14.149 -0.300 -23.423 1.00 73.94 152 GLY A O 1
ATOM 1233 N N . ASN A 1 153 ? 16.020 -0.913 -22.312 1.00 75.88 153 ASN A N 1
ATOM 1234 C CA . ASN A 1 153 ? 15.558 -2.245 -21.927 1.00 75.88 153 ASN A CA 1
ATOM 1235 C C . ASN A 1 153 ? 14.835 -2.283 -20.572 1.00 75.88 153 ASN A C 1
ATOM 1237 O O . ASN A 1 153 ? 14.465 -3.365 -20.122 1.00 75.88 153 ASN A O 1
ATOM 1241 N N . ILE A 1 154 ? 14.586 -1.135 -19.923 1.00 79.00 154 ILE A N 1
ATOM 1242 C CA . ILE A 1 154 ? 13.812 -1.120 -18.675 1.00 79.00 154 ILE A CA 1
ATOM 1243 C C . ILE A 1 154 ? 12.375 -1.557 -18.962 1.00 79.00 154 ILE A C 1
ATOM 1245 O O . ILE A 1 154 ? 11.590 -0.826 -19.577 1.00 79.00 154 ILE A O 1
ATOM 1249 N N . THR A 1 155 ? 12.025 -2.741 -18.468 1.00 80.81 155 THR A N 1
ATOM 1250 C CA . THR A 1 155 ? 10.657 -3.250 -18.454 1.00 80.81 155 THR A CA 1
ATOM 1251 C C . THR A 1 155 ? 9.923 -2.699 -17.242 1.00 80.81 155 THR A C 1
ATOM 1253 O O . THR A 1 155 ? 10.312 -2.946 -16.102 1.00 80.81 155 THR A O 1
ATOM 1256 N N . PHE A 1 156 ? 8.848 -1.958 -17.487 1.00 85.62 156 PHE A N 1
ATOM 1257 C CA . PHE A 1 156 ? 7.979 -1.449 -16.431 1.00 85.62 156 PHE A CA 1
ATOM 1258 C C . PHE A 1 156 ? 6.803 -2.401 -16.210 1.00 85.62 156 PHE A C 1
ATOM 1260 O O . PHE A 1 156 ? 6.293 -2.969 -17.182 1.00 85.62 156 PHE A O 1
ATOM 1267 N N . PRO A 1 157 ? 6.336 -2.560 -14.961 1.00 83.81 157 PRO A N 1
ATOM 1268 C CA . PRO A 1 157 ? 5.194 -3.408 -14.683 1.00 83.81 157 PRO A CA 1
ATOM 1269 C C . PRO A 1 157 ? 3.934 -2.839 -15.337 1.00 83.81 157 PRO A C 1
ATOM 1271 O O . PRO A 1 157 ? 3.700 -1.626 -15.368 1.00 83.81 157 PRO A O 1
ATOM 1274 N N . THR A 1 158 ? 3.095 -3.735 -15.852 1.00 85.94 158 THR A N 1
ATOM 1275 C CA . THR A 1 158 ? 1.768 -3.352 -16.336 1.00 85.94 158 THR A CA 1
ATOM 1276 C C . THR A 1 158 ? 0.838 -3.071 -15.156 1.00 85.94 158 THR A C 1
ATOM 1278 O O . THR A 1 158 ? 1.099 -3.484 -14.023 1.00 85.94 158 THR A O 1
ATOM 1281 N N . ARG A 1 159 ? -0.301 -2.416 -15.415 1.00 86.06 159 ARG A N 1
ATOM 1282 C CA . ARG A 1 159 ? -1.356 -2.244 -14.403 1.00 86.06 159 ARG A CA 1
ATOM 1283 C C . ARG A 1 159 ? -1.773 -3.583 -13.786 1.00 86.06 159 ARG A C 1
ATOM 1285 O O . ARG A 1 159 ? -1.939 -3.657 -12.574 1.00 86.06 159 ARG A O 1
ATOM 1292 N N . GLU A 1 160 ? -1.934 -4.610 -14.616 1.00 85.62 160 GLU A N 1
ATOM 1293 C CA . GLU A 1 160 ? -2.323 -5.954 -14.186 1.00 85.62 160 GLU A CA 1
ATOM 1294 C C . GLU A 1 160 ? -1.234 -6.595 -13.318 1.00 85.62 160 GLU A C 1
ATOM 1296 O O . GLU A 1 160 ? -1.536 -7.159 -12.272 1.00 85.62 160 GLU A O 1
ATOM 1301 N N . THR A 1 161 ? 0.041 -6.419 -13.681 1.00 85.06 161 THR A N 1
ATOM 1302 C CA . THR A 1 161 ? 1.183 -6.884 -12.879 1.00 85.06 161 THR A CA 1
ATOM 1303 C C . THR A 1 161 ? 1.168 -6.275 -11.474 1.00 85.06 161 THR A C 1
ATOM 1305 O O . THR A 1 161 ? 1.255 -7.010 -10.493 1.00 85.06 161 THR A O 1
ATOM 1308 N N . ILE A 1 162 ? 0.991 -4.951 -11.363 1.00 85.31 162 ILE A N 1
ATOM 1309 C CA . ILE A 1 162 ? 0.908 -4.252 -10.065 1.00 85.31 162 ILE A CA 1
ATOM 1310 C C . ILE A 1 162 ? -0.307 -4.747 -9.267 1.00 85.31 162 ILE A C 1
ATOM 1312 O O . ILE A 1 162 ? -0.205 -5.019 -8.071 1.00 85.31 162 ILE A O 1
ATOM 1316 N N . GLN A 1 163 ? -1.465 -4.891 -9.921 1.00 84.12 163 GLN A N 1
ATOM 1317 C CA . GLN A 1 163 ? -2.684 -5.385 -9.278 1.00 84.12 163 GLN A CA 1
ATOM 1318 C C . GLN A 1 163 ? -2.505 -6.803 -8.728 1.00 84.12 163 GLN A C 1
ATOM 1320 O O . GLN A 1 163 ? -2.839 -7.038 -7.568 1.00 84.12 163 GLN A O 1
ATOM 1325 N N . ASN A 1 164 ? -1.955 -7.724 -9.520 1.00 84.56 164 ASN A N 1
ATOM 1326 C CA . ASN A 1 164 ? -1.722 -9.108 -9.113 1.00 84.56 164 ASN A CA 1
ATOM 1327 C C . ASN A 1 164 ? -0.737 -9.190 -7.944 1.00 84.56 164 ASN A C 1
ATOM 1329 O O . ASN A 1 164 ? -0.999 -9.915 -6.985 1.00 84.56 164 ASN A O 1
ATOM 1333 N N . TYR A 1 165 ? 0.333 -8.390 -7.978 1.00 84.06 165 TYR A N 1
ATOM 1334 C CA . TYR A 1 165 ? 1.291 -8.302 -6.877 1.00 84.06 165 TYR A CA 1
ATOM 1335 C C . TYR A 1 165 ? 0.613 -7.865 -5.571 1.00 84.06 165 TYR A C 1
ATOM 1337 O O . TYR A 1 165 ? 0.750 -8.522 -4.542 1.00 84.06 165 TYR A O 1
ATOM 1345 N N . ILE A 1 166 ? -0.198 -6.801 -5.616 1.00 84.62 166 ILE A N 1
ATOM 1346 C CA . ILE A 1 166 ? -0.943 -6.316 -4.443 1.00 84.62 166 ILE A CA 1
ATOM 1347 C C . ILE A 1 166 ? -1.973 -7.341 -3.967 1.00 84.62 166 ILE A C 1
ATOM 1349 O O . ILE A 1 166 ? -2.210 -7.442 -2.768 1.00 84.62 166 ILE A O 1
ATOM 1353 N N . CYS A 1 167 ? -2.603 -8.093 -4.871 1.00 83.69 167 CYS A N 1
ATOM 1354 C CA . CYS A 1 167 ? -3.569 -9.123 -4.495 1.00 83.69 167 CYS A CA 1
ATOM 1355 C C . CYS A 1 167 ? -2.913 -10.265 -3.719 1.00 83.69 167 CYS A C 1
ATOM 1357 O O . CYS A 1 167 ? -3.426 -10.636 -2.666 1.00 83.69 167 CYS A O 1
ATOM 1359 N N . ALA A 1 168 ? -1.785 -10.780 -4.213 1.00 82.06 168 ALA A N 1
ATOM 1360 C CA . ALA A 1 168 ? -1.036 -11.836 -3.539 1.00 82.06 168 ALA A CA 1
ATOM 1361 C C . ALA A 1 168 ? -0.548 -11.371 -2.157 1.00 82.06 168 ALA A C 1
ATOM 1363 O O . ALA A 1 168 ? -0.744 -12.039 -1.145 1.00 82.06 168 ALA A O 1
ATOM 1364 N N . ASP A 1 169 ? 0.009 -10.164 -2.089 1.00 83.06 169 ASP A N 1
ATOM 1365 C CA . ASP A 1 169 ? 0.476 -9.582 -0.833 1.00 83.06 169 ASP A CA 1
ATOM 1366 C C . ASP A 1 169 ? -0.681 -9.240 0.138 1.00 83.06 169 ASP A C 1
ATOM 1368 O O . ASP A 1 169 ? -0.550 -9.391 1.356 1.00 83.06 169 ASP A O 1
ATOM 1372 N N . TYR A 1 170 ? -1.861 -8.872 -0.374 1.00 84.69 170 TYR A N 1
ATOM 1373 C CA . TYR A 1 170 ? -3.064 -8.684 0.440 1.00 84.69 170 TYR A CA 1
ATOM 1374 C C . TYR A 1 170 ? -3.504 -9.981 1.129 1.00 84.69 170 TYR A C 1
ATOM 1376 O O . TYR A 1 170 ? -3.867 -9.938 2.304 1.00 84.69 170 TYR A O 1
ATOM 1384 N N . GLU A 1 171 ? -3.466 -11.123 0.442 1.00 86.38 171 GLU A N 1
ATOM 1385 C CA . GLU A 1 171 ? -3.828 -12.419 1.034 1.00 86.38 171 GLU A CA 1
ATOM 1386 C C . GLU A 1 171 ? -2.908 -12.772 2.210 1.00 86.38 171 GLU A C 1
ATOM 1388 O O . GLU A 1 171 ? -3.397 -13.095 3.296 1.00 86.38 171 GLU A O 1
ATOM 1393 N N . HIS A 1 172 ? -1.596 -12.579 2.048 1.00 87.12 172 HIS A N 1
ATOM 1394 C CA . HIS A 1 172 ? -0.622 -12.768 3.126 1.00 87.12 172 HIS A CA 1
ATOM 1395 C C . HIS A 1 172 ? -0.876 -11.848 4.329 1.00 87.12 172 HIS A C 1
ATOM 1397 O O . HIS A 1 172 ? -0.773 -12.267 5.486 1.00 87.12 172 HIS A O 1
ATOM 1403 N N . ILE A 1 173 ? -1.247 -10.589 4.084 1.00 87.56 173 ILE A N 1
ATOM 1404 C CA . ILE A 1 173 ? -1.600 -9.648 5.153 1.00 87.56 173 ILE A CA 1
ATOM 1405 C C . ILE A 1 173 ? -2.868 -10.075 5.880 1.00 87.56 173 ILE A C 1
ATOM 1407 O O . ILE A 1 173 ? -2.909 -10.016 7.109 1.00 87.56 173 ILE A O 1
ATOM 1411 N N . ILE A 1 174 ? -3.904 -10.479 5.144 1.00 90.12 174 ILE A N 1
ATOM 1412 C CA . ILE A 1 174 ? -5.168 -10.922 5.732 1.00 90.12 174 ILE A CA 1
ATOM 1413 C C . ILE A 1 174 ? -4.949 -12.139 6.616 1.00 90.12 174 ILE A C 1
ATOM 1415 O O . ILE A 1 174 ? -5.447 -12.163 7.741 1.00 90.12 174 ILE A O 1
ATOM 1419 N N . GLU A 1 175 ? -4.158 -13.106 6.160 1.00 91.56 175 GLU A N 1
ATOM 1420 C CA . GLU A 1 175 ? -3.810 -14.275 6.959 1.00 91.56 175 GLU A CA 1
ATOM 1421 C C . GLU A 1 175 ? -3.031 -13.885 8.226 1.00 91.56 175 GLU A C 1
ATOM 1423 O O . GLU A 1 175 ? -3.382 -14.318 9.327 1.00 91.56 175 GLU A O 1
ATOM 1428 N N . SER A 1 176 ? -2.033 -13.003 8.102 1.00 91.19 176 SER A N 1
ATOM 1429 C CA . SER A 1 176 ? -1.236 -12.500 9.230 1.00 91.19 176 SER A CA 1
ATOM 1430 C C . SER A 1 176 ? -2.087 -11.761 10.269 1.00 91.19 176 SER A C 1
ATOM 1432 O O . SER A 1 176 ? -1.983 -12.021 11.472 1.00 91.19 176 SER A O 1
ATOM 1434 N N . ILE A 1 177 ? -2.990 -10.880 9.825 1.00 91.88 177 ILE A N 1
ATOM 1435 C CA . ILE A 1 177 ? -3.952 -10.204 10.704 1.00 91.88 177 ILE A CA 1
ATOM 1436 C C . ILE A 1 177 ? -4.899 -11.232 11.327 1.00 91.88 177 ILE A C 1
ATOM 1438 O O . ILE A 1 177 ? -5.115 -11.204 12.538 1.00 91.88 177 ILE A O 1
ATOM 1442 N N . GLY A 1 178 ? -5.416 -12.172 10.533 1.00 94.00 178 GLY A N 1
ATOM 1443 C CA . GLY A 1 178 ? -6.313 -13.234 10.979 1.00 94.00 178 GLY A CA 1
ATOM 1444 C C . GLY A 1 178 ? -5.701 -14.097 12.080 1.00 94.00 178 GLY A C 1
ATOM 1445 O O . GLY A 1 178 ? -6.360 -14.401 13.073 1.00 94.00 178 GLY A O 1
ATOM 1446 N N . LEU A 1 179 ? -4.422 -14.464 11.968 1.00 92.19 179 LEU A N 1
ATOM 1447 C CA . LEU A 1 179 ? -3.691 -15.177 13.021 1.00 92.19 179 LEU A CA 1
ATOM 1448 C C . LEU A 1 179 ? -3.645 -14.386 14.334 1.00 92.19 179 LEU A C 1
ATOM 1450 O O . LEU A 1 179 ? -3.876 -14.964 15.397 1.00 92.19 179 LEU A O 1
ATOM 1454 N N . LYS A 1 180 ? -3.413 -13.071 14.265 1.00 90.25 180 LYS A N 1
ATOM 1455 C CA . LYS A 1 180 ? -3.357 -12.201 15.448 1.00 90.25 180 LYS A CA 1
ATOM 1456 C C . LYS A 1 180 ? -4.729 -12.025 16.097 1.00 90.25 180 LYS A C 1
ATOM 1458 O O . LYS A 1 180 ? -4.875 -12.230 17.303 1.00 90.25 180 LYS A O 1
ATOM 1463 N N . ILE A 1 181 ? -5.753 -11.687 15.310 1.00 94.00 181 ILE A N 1
ATOM 1464 C CA . ILE A 1 181 ? -7.064 -11.334 15.866 1.00 94.00 181 ILE A CA 1
ATOM 1465 C C . ILE A 1 181 ? -7.879 -12.551 16.295 1.00 94.00 181 ILE A C 1
ATOM 1467 O O . ILE A 1 181 ? -8.600 -12.450 17.280 1.00 94.00 181 ILE A O 1
ATOM 1471 N N . ARG A 1 182 ? -7.757 -13.716 15.637 1.00 94.88 182 ARG A N 1
ATOM 1472 C CA . ARG A 1 182 ? -8.574 -14.904 15.968 1.00 94.88 182 ARG A CA 1
ATOM 1473 C C . ARG A 1 182 ? -8.466 -15.302 17.435 1.00 94.88 182 ARG A C 1
ATOM 1475 O O . ARG A 1 182 ? -9.482 -15.589 18.064 1.00 94.88 182 ARG A O 1
ATOM 1482 N N . LYS A 1 183 ? -7.250 -15.296 17.992 1.00 91.94 183 LYS A N 1
ATOM 1483 C CA . LYS A 1 183 ? -7.032 -15.594 19.416 1.00 91.94 183 LYS A CA 1
ATOM 1484 C C . LYS A 1 183 ? -7.734 -14.558 20.298 1.00 91.94 183 LYS A C 1
ATOM 1486 O O . LYS A 1 183 ? -8.474 -14.928 21.203 1.00 91.94 183 LYS A O 1
ATOM 1491 N N . LYS A 1 184 ? -7.542 -13.273 19.997 1.00 93.81 184 LYS A N 1
ATOM 1492 C CA . LYS A 1 184 ? -8.092 -12.155 20.777 1.00 93.81 184 LYS A CA 1
ATOM 1493 C C . LYS A 1 184 ? -9.619 -12.097 20.723 1.00 93.81 184 LYS A C 1
ATOM 1495 O O . LYS A 1 184 ? -10.252 -11.870 21.747 1.00 93.81 184 LYS A O 1
ATOM 1500 N N . VAL A 1 185 ? -10.219 -12.388 19.570 1.00 94.06 185 VAL A N 1
ATOM 1501 C CA . VAL A 1 185 ? -11.678 -12.466 19.405 1.00 94.06 185 VAL A CA 1
ATOM 1502 C C . VAL A 1 185 ? -12.259 -13.628 20.210 1.00 94.06 185 VAL A C 1
ATOM 1504 O O . VAL A 1 185 ? -13.177 -13.412 20.996 1.00 94.06 185 VAL A O 1
ATOM 1507 N N . LYS A 1 186 ? -11.684 -14.836 20.114 1.00 92.06 186 LYS A N 1
ATOM 1508 C CA . LYS A 1 186 ? -12.163 -16.008 20.874 1.00 92.06 186 LYS A CA 1
ATOM 1509 C C . LYS A 1 186 ? -12.088 -15.816 22.391 1.00 92.06 186 LYS A C 1
ATOM 1511 O O . LYS A 1 186 ? -12.949 -16.316 23.112 1.00 92.06 186 LYS A O 1
ATOM 1516 N N . CYS A 1 187 ? -11.094 -15.069 22.872 1.00 91.31 187 CYS A N 1
ATOM 1517 C CA . CYS A 1 187 ? -10.971 -14.699 24.284 1.00 91.31 187 CYS A CA 1
ATOM 1518 C C . CYS A 1 187 ? -11.854 -13.506 24.699 1.00 91.31 187 CYS A C 1
ATOM 1520 O O . CYS A 1 187 ? -11.840 -13.137 25.868 1.00 91.31 187 CYS A O 1
ATOM 1522 N N . LYS A 1 188 ? -12.625 -12.904 23.779 1.00 90.62 188 LYS A N 1
ATOM 1523 C CA . LYS A 1 188 ? -13.407 -11.670 23.999 1.00 90.62 188 LYS A CA 1
ATOM 1524 C C . LYS A 1 188 ? -12.553 -10.461 24.413 1.00 90.62 188 LYS A C 1
ATOM 1526 O O . LYS A 1 188 ? -13.017 -9.570 25.116 1.00 90.62 188 LYS A O 1
ATOM 1531 N N . GLU A 1 189 ? -11.304 -10.424 23.956 1.00 90.94 189 GLU A N 1
ATOM 1532 C CA . GLU A 1 189 ? -10.336 -9.343 24.200 1.00 90.94 189 GLU A CA 1
ATOM 1533 C C . GLU A 1 189 ? -10.248 -8.351 23.028 1.00 90.94 189 GLU A C 1
ATOM 1535 O O . GLU A 1 189 ? -9.525 -7.355 23.099 1.00 90.94 189 GLU A O 1
ATOM 1540 N N . ALA A 1 190 ? -10.955 -8.629 21.931 1.00 93.31 190 ALA A N 1
ATOM 1541 C CA . ALA A 1 190 ? -10.999 -7.787 20.746 1.00 93.31 190 ALA A CA 1
ATOM 1542 C C . ALA A 1 190 ? -12.290 -6.959 20.695 1.00 93.31 190 ALA A C 1
ATOM 1544 O O . ALA A 1 190 ? -13.389 -7.463 20.931 1.00 93.31 190 ALA A O 1
ATOM 1545 N N . ASN A 1 191 ? -12.143 -5.692 20.326 1.00 92.88 191 ASN A N 1
ATOM 1546 C CA . ASN A 1 191 ? -13.233 -4.752 20.104 1.00 92.88 191 ASN A CA 1
ATOM 1547 C C . ASN A 1 191 ? -13.269 -4.366 18.628 1.00 92.88 191 ASN A C 1
ATOM 1549 O O . ASN A 1 191 ? -12.228 -4.289 17.973 1.00 92.88 191 ASN A O 1
ATOM 1553 N N . LEU A 1 192 ? -14.460 -4.082 18.121 1.00 92.19 192 LEU A N 1
ATOM 1554 C CA . LEU A 1 192 ? -14.677 -3.656 16.750 1.00 92.19 192 LEU A CA 1
ATOM 1555 C C . LEU A 1 192 ? -15.032 -2.171 16.743 1.00 92.19 192 LEU A C 1
ATOM 1557 O O . LEU A 1 192 ? -16.081 -1.786 17.247 1.00 92.19 192 LEU A O 1
ATOM 1561 N N . LEU A 1 193 ? -14.177 -1.333 16.172 1.00 90.06 193 LEU A N 1
ATOM 1562 C CA . LEU A 1 193 ? -14.477 0.076 15.938 1.00 90.06 193 LEU A CA 1
ATOM 1563 C C . LEU A 1 193 ? -15.068 0.241 14.546 1.00 90.06 193 LEU A C 1
ATOM 1565 O O . LEU A 1 193 ? -14.462 -0.212 13.577 1.00 90.06 193 LEU A O 1
ATOM 1569 N N . ILE A 1 194 ? -16.200 0.932 14.447 1.00 86.25 194 ILE A N 1
ATOM 1570 C CA . ILE A 1 194 ? -16.838 1.257 13.171 1.00 86.25 194 ILE A CA 1
ATOM 1571 C C . ILE A 1 194 ? -16.886 2.768 12.974 1.00 86.25 194 ILE A C 1
ATOM 1573 O O . ILE A 1 194 ? -17.443 3.501 13.790 1.00 86.25 194 ILE A O 1
ATOM 1577 N N . ASP A 1 195 ? -16.358 3.201 11.835 1.00 81.88 195 ASP A N 1
ATOM 1578 C CA . ASP A 1 195 ? -16.495 4.544 11.292 1.00 81.88 195 ASP A CA 1
ATOM 1579 C C . ASP A 1 195 ? -17.307 4.471 9.991 1.00 81.88 195 ASP A C 1
ATOM 1581 O O . ASP A 1 195 ? -16.928 3.812 9.020 1.00 81.88 195 ASP A O 1
ATOM 1585 N N . LEU A 1 196 ? -18.452 5.151 9.989 1.00 73.88 196 LEU A N 1
ATOM 1586 C CA . LEU A 1 196 ? -19.359 5.251 8.844 1.00 73.88 196 LEU A CA 1
ATOM 1587 C C . LEU A 1 196 ? -19.060 6.447 7.934 1.00 73.88 196 LEU A C 1
ATOM 1589 O O . LEU A 1 196 ? -19.945 6.854 7.177 1.00 73.88 196 LEU A O 1
ATOM 1593 N N . GLY A 1 197 ? -17.858 7.023 8.042 1.00 63.75 197 GLY A N 1
ATOM 1594 C CA . GLY A 1 197 ? -17.295 8.005 7.128 1.00 63.75 197 GLY A CA 1
ATOM 1595 C C . GLY A 1 197 ? -18.206 9.208 6.902 1.00 63.75 197 GLY A C 1
ATOM 1596 O O . GLY A 1 197 ? -19.049 9.208 6.010 1.00 63.75 197 GLY A O 1
ATOM 1597 N N . LYS A 1 198 ? -18.003 10.307 7.639 1.00 58.53 198 LYS A N 1
ATOM 1598 C CA . LYS A 1 198 ? -18.674 11.574 7.278 1.00 58.53 198 LYS A CA 1
ATOM 1599 C C . LYS A 1 198 ? -18.181 12.134 5.933 1.00 58.53 198 LYS A C 1
ATOM 1601 O O . LYS A 1 198 ? -18.941 12.818 5.259 1.00 58.53 198 LYS A O 1
ATOM 1606 N N . TYR A 1 199 ? -16.912 11.883 5.587 1.00 53.31 199 TYR A N 1
ATOM 1607 C CA . TYR A 1 199 ? -16.192 12.586 4.513 1.00 53.31 199 TYR A CA 1
ATOM 1608 C C . TYR A 1 199 ? -16.156 11.850 3.171 1.00 53.31 199 TYR A C 1
ATOM 1610 O O . TYR A 1 199 ? -16.198 12.495 2.128 1.00 53.31 199 TYR A O 1
ATOM 1618 N N . TYR A 1 200 ? -16.089 10.519 3.187 1.00 53.66 200 TYR A N 1
ATOM 1619 C CA . TYR A 1 200 ? -16.241 9.693 1.992 1.00 53.66 200 TYR A CA 1
ATOM 1620 C C . TYR A 1 200 ? -17.624 9.068 2.092 1.00 53.66 200 TYR A C 1
ATOM 1622 O O . TYR A 1 200 ? -17.824 8.156 2.892 1.00 53.66 200 TYR A O 1
ATOM 1630 N N . HIS A 1 201 ? -18.596 9.635 1.372 1.00 60.38 201 HIS A N 1
ATOM 1631 C CA . HIS A 1 201 ? -19.965 9.132 1.388 1.00 60.38 201 HIS A CA 1
ATOM 1632 C C . HIS A 1 201 ? -19.963 7.626 1.099 1.00 60.38 201 HIS A C 1
ATOM 1634 O O . HIS A 1 201 ? -19.271 7.166 0.194 1.00 60.38 201 HIS A O 1
ATOM 1640 N N . ASP A 1 202 ? -20.734 6.890 1.897 1.00 73.75 202 ASP A N 1
ATOM 1641 C CA . ASP A 1 202 ? -21.104 5.502 1.630 1.00 73.75 202 ASP A CA 1
ATOM 1642 C C . ASP A 1 202 ? -19.991 4.452 1.776 1.00 73.75 202 ASP A C 1
ATOM 1644 O O . ASP A 1 202 ? -19.953 3.472 1.034 1.00 73.75 202 ASP A O 1
ATOM 1648 N N . TYR A 1 203 ? -19.137 4.593 2.795 1.00 80.25 203 TYR A N 1
ATOM 1649 C CA . TYR A 1 203 ? -18.196 3.543 3.196 1.00 80.25 203 TYR A CA 1
ATOM 1650 C C . TYR A 1 203 ? -18.356 3.109 4.653 1.00 80.25 203 TYR A C 1
ATOM 1652 O O . TYR A 1 203 ? -18.492 3.923 5.564 1.00 80.25 203 TYR A O 1
ATOM 1660 N N . LEU A 1 204 ? -18.265 1.799 4.866 1.00 84.38 204 LEU A N 1
ATOM 1661 C CA . LEU A 1 204 ? -18.010 1.168 6.150 1.00 84.38 204 LEU A CA 1
ATOM 1662 C C . LEU A 1 204 ? -16.504 0.978 6.294 1.00 84.38 204 LEU A C 1
ATOM 1664 O O . LEU A 1 204 ? -15.915 0.143 5.602 1.00 84.38 204 LEU A O 1
ATOM 1668 N N . ASN A 1 205 ? -15.906 1.718 7.222 1.00 86.19 205 ASN A N 1
ATOM 1669 C CA . ASN A 1 205 ? -14.569 1.444 7.712 1.00 86.19 205 ASN A CA 1
ATOM 1670 C C . ASN A 1 205 ? -14.663 0.800 9.096 1.00 86.19 205 ASN A C 1
ATOM 1672 O O . ASN A 1 205 ? -15.281 1.347 10.006 1.00 86.19 205 ASN A O 1
ATOM 1676 N N . ALA A 1 206 ? -14.052 -0.364 9.261 1.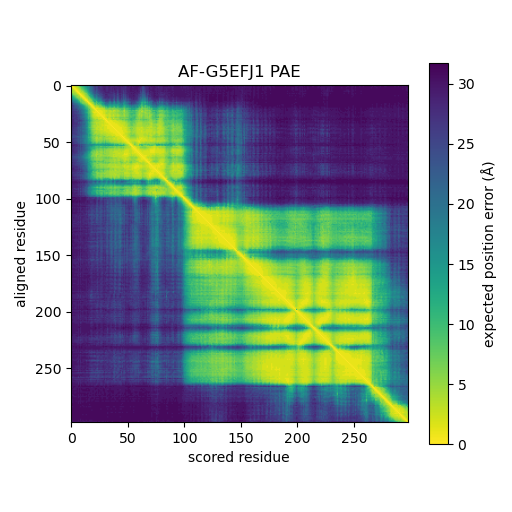00 90.06 206 ALA A N 1
ATOM 1677 C CA . ALA A 1 206 ? -14.010 -1.068 10.526 1.00 90.06 206 ALA A CA 1
ATOM 1678 C C . ALA A 1 206 ? -12.579 -1.475 10.864 1.00 90.06 206 ALA A C 1
ATOM 1680 O O . ALA A 1 206 ? -11.834 -1.955 10.002 1.00 90.06 206 ALA A O 1
ATOM 1681 N N . LEU A 1 207 ? -12.219 -1.315 12.133 1.00 92.25 207 LEU A N 1
ATOM 1682 C CA . LEU A 1 207 ? -10.922 -1.668 12.696 1.00 92.25 207 LEU A CA 1
ATOM 1683 C C . LEU A 1 207 ? -11.134 -2.610 13.881 1.00 92.25 207 LEU A C 1
ATOM 1685 O O . LEU A 1 207 ? -12.100 -2.460 14.627 1.00 92.25 207 LEU A O 1
ATOM 1689 N N . VAL A 1 208 ? -10.215 -3.547 14.084 1.00 93.56 208 VAL A N 1
ATOM 1690 C CA . VAL A 1 208 ? -10.168 -4.365 15.299 1.00 93.56 208 VAL A CA 1
ATOM 1691 C C . VAL A 1 208 ? -9.120 -3.789 16.243 1.00 93.56 208 VAL A C 1
ATOM 1693 O O . VAL A 1 208 ? -7.997 -3.489 15.835 1.00 93.56 208 VAL A O 1
ATOM 1696 N N . LEU A 1 209 ? -9.510 -3.635 17.506 1.00 92.75 209 LEU A N 1
ATOM 1697 C CA . LEU A 1 209 ? -8.685 -3.116 18.586 1.00 92.75 209 LEU A CA 1
ATOM 1698 C C . LEU A 1 209 ? -8.518 -4.186 19.652 1.00 92.75 209 LEU A C 1
ATOM 1700 O O . LEU A 1 209 ? -9.506 -4.735 20.140 1.00 92.75 209 LEU A O 1
ATOM 1704 N N . TYR A 1 210 ? -7.283 -4.452 20.051 1.00 92.25 210 TYR A N 1
ATOM 1705 C CA . TYR A 1 210 ? -6.985 -5.386 21.131 1.00 92.25 210 TYR A CA 1
ATOM 1706 C C . TYR A 1 210 ? -5.708 -4.969 21.854 1.00 92.25 210 TYR A C 1
ATOM 1708 O O . TYR A 1 210 ? -4.868 -4.267 21.294 1.00 92.25 210 TYR A O 1
ATOM 1716 N N . MET A 1 211 ? -5.557 -5.410 23.101 1.00 90.12 211 MET A N 1
ATOM 1717 C CA . MET A 1 211 ? -4.298 -5.247 23.823 1.00 90.12 211 MET A CA 1
ATOM 1718 C C . MET A 1 211 ? -3.381 -6.424 23.493 1.00 90.12 211 MET A C 1
ATOM 1720 O O . MET A 1 211 ? -3.770 -7.585 23.668 1.00 90.12 211 MET A O 1
ATOM 1724 N N . ASP A 1 212 ? -2.185 -6.129 22.996 1.00 86.31 212 ASP A N 1
ATOM 1725 C CA . ASP A 1 212 ? -1.122 -7.119 22.881 1.00 86.31 212 ASP A CA 1
ATOM 1726 C C . ASP A 1 212 ? -0.417 -7.247 24.231 1.00 86.31 212 ASP A C 1
ATOM 1728 O O . ASP A 1 212 ? 0.048 -6.263 24.806 1.00 86.31 212 ASP A O 1
ATOM 1732 N N . ASP A 1 213 ? -0.416 -8.468 24.747 1.00 79.25 213 ASP A N 1
ATOM 1733 C CA . ASP A 1 213 ? 0.172 -8.885 26.015 1.00 79.25 213 ASP A CA 1
ATOM 1734 C C . ASP A 1 213 ? 1.554 -9.533 25.816 1.00 79.25 213 ASP A C 1
ATOM 1736 O O . ASP A 1 213 ? 2.016 -10.303 26.658 1.00 79.25 213 ASP A O 1
ATOM 1740 N N . GLY A 1 214 ? 2.223 -9.225 24.698 1.00 76.50 214 GLY A N 1
ATOM 1741 C CA . GLY A 1 214 ? 3.614 -9.592 24.441 1.00 76.50 214 GLY A CA 1
ATOM 1742 C C . GLY A 1 214 ? 4.570 -9.230 25.590 1.00 76.50 214 GLY A C 1
ATOM 1743 O O . GLY A 1 214 ? 4.324 -8.326 26.385 1.00 76.50 214 GLY A O 1
ATOM 1744 N N . LEU A 1 215 ? 5.688 -9.962 25.666 1.00 64.00 215 LEU A N 1
ATOM 1745 C CA . LEU A 1 215 ? 6.509 -10.128 26.878 1.00 64.00 215 LEU A CA 1
ATOM 1746 C C . LEU A 1 215 ? 7.047 -8.843 27.540 1.00 64.00 215 LEU A C 1
ATOM 1748 O O . LEU A 1 215 ? 7.396 -8.903 28.716 1.00 64.00 215 LEU A O 1
ATOM 1752 N N . GLU A 1 216 ? 7.138 -7.708 26.841 1.00 72.56 216 GLU A N 1
ATOM 1753 C CA . GLU A 1 216 ? 7.805 -6.513 27.384 1.00 72.56 216 GLU A CA 1
ATOM 1754 C C . GLU A 1 216 ? 6.867 -5.349 27.738 1.00 72.56 216 GLU A C 1
ATOM 1756 O O . GLU A 1 216 ? 7.148 -4.641 28.709 1.00 72.56 216 GLU A O 1
ATOM 1761 N N . LYS A 1 217 ? 5.769 -5.119 26.999 1.00 81.69 217 LYS A N 1
ATOM 1762 C CA . LYS A 1 217 ? 4.849 -3.986 27.228 1.00 81.69 217 LYS A CA 1
ATOM 1763 C C . LYS A 1 217 ? 3.432 -4.277 26.739 1.00 81.69 217 LYS A C 1
ATOM 1765 O O . LYS A 1 217 ? 3.243 -4.844 25.671 1.00 81.69 217 LYS A O 1
ATOM 1770 N N . LEU A 1 218 ? 2.451 -3.797 27.506 1.00 83.38 218 LEU A N 1
ATOM 1771 C CA . LEU A 1 218 ? 1.043 -3.791 27.119 1.00 83.38 218 LEU A CA 1
ATOM 1772 C C . LEU A 1 218 ? 0.801 -2.678 26.086 1.00 83.38 218 LEU A C 1
ATOM 1774 O O . LEU A 1 218 ? 0.856 -1.496 26.432 1.00 83.38 218 LEU A O 1
ATOM 1778 N N . GLU A 1 219 ? 0.510 -3.045 24.839 1.00 87.50 219 GLU A N 1
ATOM 1779 C CA . GLU A 1 219 ? 0.312 -2.087 23.743 1.00 87.50 219 GLU A CA 1
ATOM 1780 C C . GLU A 1 219 ? -1.065 -2.239 23.093 1.00 87.50 219 GLU A C 1
ATOM 1782 O O . GLU A 1 219 ? -1.535 -3.347 22.837 1.00 87.50 219 GLU A O 1
ATOM 1787 N N . LEU A 1 220 ? -1.722 -1.109 22.808 1.00 88.25 220 LEU A N 1
ATOM 1788 C CA . LEU A 1 220 ? -2.955 -1.105 22.025 1.00 88.25 220 LEU A CA 1
ATOM 1789 C C . LEU A 1 220 ? -2.609 -1.351 20.557 1.00 88.25 220 LEU A C 1
ATOM 1791 O O . LEU A 1 220 ? -1.989 -0.506 19.911 1.00 88.25 220 LEU A O 1
ATOM 1795 N N . GLN A 1 221 ? -3.071 -2.474 20.025 1.00 90.56 221 GLN A N 1
ATOM 1796 C CA . GLN A 1 221 ? -2.959 -2.797 18.613 1.00 90.56 221 GLN A CA 1
ATOM 1797 C C . GLN A 1 221 ? -4.237 -2.405 17.884 1.00 90.56 221 GLN A C 1
ATOM 1799 O O . GLN A 1 221 ? -5.350 -2.662 18.349 1.00 90.56 221 GLN A O 1
ATOM 1804 N N . VAL A 1 222 ? -4.059 -1.798 16.714 1.00 90.50 222 VAL A N 1
ATOM 1805 C CA . VAL A 1 222 ? -5.139 -1.415 15.808 1.00 90.50 222 VAL A CA 1
ATOM 1806 C C . VAL A 1 222 ? -4.849 -2.047 14.460 1.00 90.50 222 VAL A C 1
ATOM 1808 O O . VAL A 1 222 ? -3.830 -1.754 13.835 1.00 90.50 222 VAL A O 1
ATOM 1811 N N . VAL A 1 223 ? -5.754 -2.903 13.998 1.00 91.25 223 VAL A N 1
ATOM 1812 C CA . VAL A 1 223 ? -5.620 -3.567 12.700 1.00 91.25 223 VAL A CA 1
ATOM 1813 C C . VAL A 1 223 ? -6.846 -3.315 11.828 1.00 91.25 223 VAL A C 1
ATOM 1815 O O . VAL A 1 223 ? -7.964 -3.217 12.342 1.00 91.25 223 VAL A O 1
ATOM 1818 N N . PRO A 1 224 ? -6.665 -3.195 10.504 1.00 90.94 224 PRO A N 1
ATOM 1819 C CA . PRO A 1 224 ? -7.785 -3.022 9.595 1.00 90.94 224 PRO A CA 1
ATOM 1820 C C . PRO A 1 224 ? -8.632 -4.294 9.535 1.00 90.94 224 PRO A C 1
ATOM 1822 O O . PRO A 1 224 ? -8.100 -5.404 9.505 1.00 90.94 224 PRO A O 1
ATOM 1825 N N . TYR A 1 225 ? -9.953 -4.120 9.505 1.00 93.00 225 TYR A N 1
ATOM 1826 C CA . TYR A 1 225 ? -10.917 -5.218 9.477 1.00 93.00 225 TYR A CA 1
ATOM 1827 C C . TYR A 1 225 ? -11.792 -5.170 8.226 1.00 93.00 225 TYR A C 1
ATOM 1829 O O . TYR A 1 225 ? -11.812 -6.112 7.440 1.00 93.00 225 TYR A O 1
ATOM 1837 N N . ALA A 1 226 ? -12.472 -4.052 7.977 1.00 89.62 226 ALA A N 1
ATOM 1838 C CA . ALA A 1 226 ? -13.292 -3.900 6.783 1.00 89.62 226 ALA A CA 1
ATOM 1839 C C . ALA A 1 226 ? -13.135 -2.507 6.185 1.00 89.62 226 ALA A C 1
ATOM 1841 O O . ALA A 1 226 ? -13.142 -1.514 6.899 1.00 89.62 226 ALA A O 1
ATOM 1842 N N . PHE A 1 227 ? -13.054 -2.452 4.861 1.00 85.56 227 PHE A N 1
ATOM 1843 C CA . PHE A 1 227 ? -13.291 -1.240 4.094 1.00 85.56 227 PHE A CA 1
ATOM 1844 C C . PHE A 1 227 ? -14.241 -1.625 2.966 1.00 85.56 227 PHE A C 1
ATOM 1846 O O . PHE A 1 227 ? -13.832 -2.309 2.030 1.00 85.56 227 PHE A O 1
ATOM 1853 N N . LYS A 1 228 ? -15.526 -1.300 3.092 1.00 84.56 228 LYS A N 1
ATOM 1854 C CA . LYS A 1 228 ? -16.550 -1.692 2.115 1.00 84.56 228 LYS A CA 1
ATOM 1855 C C . LYS A 1 228 ? -17.392 -0.496 1.723 1.00 84.56 228 LYS A C 1
ATOM 1857 O O . LYS A 1 228 ? -17.756 0.294 2.587 1.00 84.56 228 LYS A O 1
ATOM 1862 N N . MET A 1 229 ? -17.763 -0.412 0.449 1.00 79.50 229 MET A N 1
ATOM 1863 C CA . MET A 1 229 ? -18.882 0.441 0.061 1.00 79.50 229 MET A CA 1
ATOM 1864 C C . MET A 1 229 ? -20.139 -0.047 0.776 1.00 79.50 229 MET A C 1
ATOM 1866 O O . MET A 1 229 ? -20.470 -1.232 0.736 1.00 79.50 229 MET A O 1
ATOM 1870 N N . THR A 1 230 ? -20.833 0.866 1.432 1.00 78.25 230 THR A N 1
ATOM 1871 C CA . THR A 1 230 ? -22.201 0.653 1.890 1.00 78.25 230 THR A CA 1
ATOM 1872 C C . THR A 1 230 ? -23.118 1.132 0.782 1.00 78.25 230 THR A C 1
ATOM 1874 O O . THR A 1 230 ? -23.012 2.275 0.363 1.00 78.25 230 THR A O 1
ATOM 1877 N N . SER A 1 231 ? -24.030 0.296 0.299 1.00 70.62 231 SER A N 1
ATOM 1878 C CA . SER A 1 231 ? -25.136 0.823 -0.508 1.00 70.62 231 SER A CA 1
ATOM 1879 C C . SER A 1 231 ? -26.037 1.708 0.372 1.00 70.62 231 SER A C 1
ATOM 1881 O O . SER A 1 231 ? -25.914 1.695 1.599 1.00 70.62 231 SER A O 1
ATOM 1883 N N . SER A 1 232 ? -26.943 2.485 -0.227 1.00 62.22 232 SER A N 1
ATOM 1884 C CA . SER A 1 232 ? -27.749 3.519 0.450 1.00 62.22 232 SER A CA 1
ATOM 1885 C C . SER A 1 232 ? -28.504 3.068 1.718 1.00 62.22 232 SER A C 1
ATOM 1887 O O . SER A 1 232 ? -28.931 3.914 2.504 1.00 62.22 232 SER A O 1
ATOM 1889 N N . SER A 1 233 ? -28.676 1.764 1.968 1.00 67.81 233 SER A N 1
ATOM 1890 C CA . SER A 1 233 ? -29.251 1.251 3.216 1.00 67.81 233 SER A CA 1
ATOM 1891 C C . SER A 1 233 ? -28.199 1.058 4.319 1.00 67.81 233 SER A C 1
ATOM 1893 O O . SER A 1 233 ? -27.593 -0.005 4.440 1.00 67.81 233 SER A O 1
ATOM 1895 N N . LYS A 1 234 ? -28.060 2.035 5.222 1.00 70.75 234 LYS A N 1
ATOM 1896 C CA . LYS A 1 234 ? -27.270 1.911 6.469 1.00 70.75 234 LYS A CA 1
ATOM 1897 C C . LYS A 1 234 ? -28.036 1.188 7.591 1.00 70.75 234 LYS A C 1
ATOM 1899 O O . LYS A 1 234 ? -27.985 1.596 8.749 1.00 70.75 234 LYS A O 1
ATOM 1904 N N . SER A 1 235 ? -28.813 0.153 7.260 1.00 80.50 235 SER A N 1
ATOM 1905 C CA . SER A 1 235 ? -29.566 -0.593 8.275 1.00 80.50 235 SER A CA 1
ATOM 1906 C C . SER A 1 235 ? -28.612 -1.399 9.163 1.00 80.50 235 SER A C 1
ATOM 1908 O O . SER A 1 235 ? -27.576 -1.881 8.703 1.00 80.50 235 SER A O 1
ATOM 1910 N N . ALA A 1 236 ? -28.966 -1.588 10.437 1.00 82.19 236 ALA A N 1
ATOM 1911 C CA . ALA A 1 236 ? -28.162 -2.392 11.360 1.00 82.19 236 ALA A CA 1
ATOM 1912 C C . ALA A 1 236 ? -27.969 -3.840 10.862 1.00 82.19 236 ALA A C 1
ATOM 1914 O O . ALA A 1 236 ? -26.908 -4.428 11.061 1.00 82.19 236 ALA A O 1
ATOM 1915 N N . ILE A 1 237 ? -28.975 -4.391 10.170 1.00 86.06 237 ILE A N 1
ATOM 1916 C CA . ILE A 1 237 ? -28.923 -5.727 9.560 1.00 86.06 237 ILE A CA 1
ATOM 1917 C C . ILE A 1 237 ? -27.880 -5.759 8.440 1.00 86.06 237 ILE A C 1
ATOM 1919 O O . ILE A 1 237 ? -26.994 -6.609 8.465 1.00 86.06 237 ILE A O 1
ATOM 1923 N N . HIS A 1 238 ? -27.920 -4.792 7.518 1.00 85.25 238 HIS A N 1
ATOM 1924 C CA . HIS A 1 238 ? -26.953 -4.717 6.423 1.00 85.25 238 HIS A CA 1
ATOM 1925 C C . HIS A 1 238 ? -25.524 -4.527 6.944 1.00 85.25 238 HIS A C 1
ATOM 1927 O O . HIS A 1 238 ? -24.590 -5.184 6.491 1.00 85.25 238 HIS A O 1
ATOM 1933 N N . MET A 1 239 ? -25.349 -3.681 7.962 1.00 86.19 239 MET A N 1
ATOM 1934 C CA . MET A 1 239 ? -24.057 -3.494 8.620 1.00 86.19 239 MET A CA 1
ATOM 1935 C C . MET A 1 239 ? -23.538 -4.793 9.237 1.00 86.19 239 MET A C 1
ATOM 1937 O O . MET A 1 239 ? -22.376 -5.141 9.038 1.00 86.19 239 MET A O 1
ATOM 1941 N N . LYS A 1 240 ? -24.398 -5.547 9.930 1.00 89.00 240 LYS A N 1
ATOM 1942 C CA . LYS A 1 240 ? -24.043 -6.860 10.479 1.00 89.00 240 LYS A CA 1
ATOM 1943 C C . LYS A 1 240 ? -23.581 -7.819 9.379 1.00 89.00 240 LYS A C 1
ATOM 1945 O O . LYS A 1 240 ? -22.541 -8.449 9.534 1.00 89.00 240 LYS A O 1
ATOM 1950 N N . GLU A 1 241 ? -24.312 -7.909 8.271 1.00 90.94 241 GLU A N 1
ATOM 1951 C CA . GLU A 1 241 ? -23.953 -8.766 7.132 1.00 90.94 241 GLU A CA 1
ATOM 1952 C C . GLU A 1 241 ? -22.592 -8.385 6.536 1.00 90.94 241 GLU A C 1
ATOM 1954 O O . GLU A 1 241 ? -21.744 -9.251 6.313 1.00 90.94 241 GLU A O 1
ATOM 1959 N N . LEU A 1 242 ? -22.342 -7.087 6.332 1.00 91.00 242 LEU A N 1
ATOM 1960 C CA . LEU A 1 242 ? -21.074 -6.600 5.790 1.00 91.00 242 LEU A CA 1
ATOM 1961 C C . LEU A 1 242 ? -19.882 -6.952 6.686 1.00 91.00 242 LEU A C 1
ATOM 1963 O O . LEU A 1 242 ? -18.823 -7.305 6.153 1.00 91.00 242 LEU A O 1
ATOM 1967 N N . LEU A 1 243 ? -20.062 -6.860 8.008 1.00 92.88 243 LEU A N 1
ATOM 1968 C CA . LEU A 1 243 ? -19.055 -7.203 9.012 1.00 92.88 243 LEU A CA 1
ATOM 1969 C C . LEU A 1 243 ? -18.812 -8.707 9.084 1.00 92.88 243 LEU A C 1
ATOM 1971 O O . LEU A 1 243 ? -17.658 -9.116 9.079 1.00 92.88 243 LEU A O 1
ATOM 1975 N N . VAL A 1 244 ? -19.862 -9.533 9.083 1.00 94.56 244 VAL A N 1
ATOM 1976 C CA . VAL A 1 244 ? -19.723 -11.000 9.076 1.00 94.56 244 VAL A CA 1
ATOM 1977 C C . VAL A 1 244 ? -18.937 -11.455 7.846 1.00 94.56 244 VAL A C 1
ATOM 1979 O O . VAL A 1 244 ? -17.915 -12.120 7.987 1.00 94.56 244 VAL A O 1
ATOM 1982 N N . GLN A 1 245 ? -19.314 -10.981 6.657 1.00 92.88 245 GLN A N 1
ATOM 1983 C CA . GLN A 1 245 ? -18.573 -11.255 5.421 1.00 92.88 245 GLN A CA 1
ATOM 1984 C C . GLN A 1 245 ? -17.120 -10.750 5.454 1.00 92.88 245 GLN A C 1
ATOM 1986 O O . GLN A 1 245 ? -16.262 -11.253 4.733 1.00 92.88 245 GLN A O 1
ATOM 1991 N N . ALA A 1 246 ? -16.829 -9.682 6.206 1.00 92.69 246 ALA A N 1
ATOM 1992 C CA . ALA A 1 246 ? -15.451 -9.232 6.393 1.00 92.69 246 ALA A CA 1
ATOM 1993 C C . ALA A 1 246 ? -14.694 -10.177 7.339 1.00 92.69 246 ALA A C 1
ATOM 1995 O O . ALA A 1 246 ? -13.559 -10.537 7.045 1.00 92.69 246 ALA A O 1
ATOM 1996 N N . GLY A 1 247 ? -15.337 -10.629 8.419 1.00 94.69 247 GLY A N 1
ATOM 1997 C CA . GLY A 1 247 ? -14.795 -11.586 9.383 1.00 94.69 247 GLY A CA 1
ATOM 1998 C C . GLY A 1 247 ? -14.417 -12.932 8.775 1.00 94.69 247 GLY A C 1
ATOM 1999 O O . GLY A 1 247 ? -13.375 -13.481 9.132 1.00 94.69 247 GLY A O 1
ATOM 2000 N N . GLU A 1 248 ? -15.194 -13.415 7.807 1.00 94.69 248 GLU A N 1
ATOM 2001 C CA . GLU A 1 248 ? -14.904 -14.651 7.068 1.00 94.69 248 GLU A CA 1
ATOM 2002 C C . GLU A 1 248 ? -13.512 -14.625 6.420 1.00 94.69 248 GLU A C 1
ATOM 2004 O O . GLU A 1 248 ? -12.792 -15.622 6.476 1.00 94.69 248 GLU A O 1
ATOM 2009 N N . LYS A 1 249 ? -13.068 -13.465 5.904 1.00 92.25 249 LYS A N 1
ATOM 2010 C CA . LYS A 1 249 ? -11.721 -13.301 5.323 1.00 92.25 249 LYS A CA 1
ATOM 2011 C C . LYS A 1 249 ? -10.607 -13.578 6.335 1.00 92.25 249 LYS A C 1
ATOM 2013 O O . LYS A 1 249 ? -9.532 -14.023 5.957 1.00 92.25 249 LYS A O 1
ATOM 2018 N N . PHE A 1 250 ? -10.865 -13.339 7.618 1.00 94.38 250 PHE A N 1
ATOM 2019 C CA . PHE A 1 250 ? -9.923 -13.586 8.711 1.00 94.38 250 PHE A CA 1
ATOM 2020 C C . PHE A 1 250 ? -10.122 -14.956 9.377 1.00 94.38 250 PHE A C 1
ATOM 2022 O O . PHE A 1 250 ? -9.474 -15.254 10.384 1.00 94.38 250 PHE A O 1
ATOM 2029 N N . GLY A 1 251 ? -11.025 -15.790 8.849 1.00 94.44 251 GLY A N 1
ATOM 2030 C CA . GLY A 1 251 ? -11.392 -17.078 9.433 1.00 94.44 251 GLY A CA 1
ATOM 2031 C C . GLY A 1 251 ? -12.165 -16.955 10.749 1.00 94.44 251 GLY A C 1
ATOM 2032 O O . GLY A 1 251 ? -11.954 -17.772 11.647 1.00 94.44 251 GLY A O 1
ATOM 2033 N N . LEU A 1 252 ? -12.998 -15.918 10.889 1.00 95.94 252 LEU A N 1
ATOM 2034 C CA . LEU A 1 252 ? -13.927 -15.744 12.009 1.00 95.94 252 LEU A CA 1
ATOM 2035 C C . LEU A 1 252 ? -15.315 -16.268 11.634 1.00 95.94 252 LEU A C 1
ATOM 2037 O O . LEU A 1 252 ? -15.781 -16.044 10.517 1.00 95.94 252 LEU A O 1
ATOM 2041 N N . SER A 1 253 ? -15.982 -16.928 12.579 1.00 95.69 253 SER A N 1
ATOM 2042 C CA . SER A 1 253 ? -17.391 -17.306 12.435 1.00 95.69 253 SER A CA 1
ATOM 2043 C C . SER A 1 253 ? -18.322 -16.098 12.630 1.00 95.69 253 SER A C 1
ATOM 2045 O O . SER A 1 253 ? -17.922 -15.104 13.249 1.00 95.69 253 SER A O 1
ATOM 2047 N N . PRO A 1 254 ? -19.580 -16.153 12.157 1.00 95.25 254 PRO A N 1
ATOM 2048 C CA . PRO A 1 254 ? -20.573 -15.122 12.454 1.00 95.25 254 PRO A CA 1
ATOM 2049 C C . PRO A 1 254 ? -20.724 -14.858 13.960 1.00 95.25 254 PRO A C 1
ATOM 2051 O O . PRO A 1 254 ? -20.833 -13.703 14.376 1.00 95.25 254 PRO A O 1
ATOM 2054 N N . GLU A 1 255 ? -20.669 -15.909 14.779 1.00 94.56 255 GLU A N 1
ATOM 2055 C CA . GLU A 1 255 ? -20.737 -15.832 16.237 1.00 94.56 255 GLU A CA 1
ATOM 2056 C C . GLU A 1 255 ? -19.544 -15.054 16.800 1.00 94.56 255 GLU A C 1
ATOM 2058 O O . GLU A 1 255 ? -19.749 -14.125 17.586 1.00 94.56 255 GLU A O 1
ATOM 2063 N N . ASP A 1 256 ? -18.324 -15.357 16.339 1.00 94.88 256 ASP A N 1
ATOM 2064 C CA . ASP A 1 256 ? -17.105 -14.637 16.730 1.00 94.88 256 ASP A CA 1
ATOM 2065 C C . ASP A 1 256 ? -17.244 -13.137 16.441 1.00 94.88 256 ASP A C 1
ATOM 2067 O O . ASP A 1 256 ? -16.977 -12.307 17.311 1.00 94.88 256 ASP A O 1
ATOM 2071 N N . VAL A 1 257 ? -17.730 -12.778 15.248 1.00 93.19 257 VAL A N 1
ATOM 2072 C CA . VAL A 1 257 ? -17.932 -11.373 14.862 1.00 93.19 257 VAL A CA 1
ATOM 2073 C C . VAL A 1 257 ? -18.948 -10.684 15.768 1.00 93.19 257 VAL A C 1
ATOM 2075 O O . VAL A 1 257 ? -18.694 -9.581 16.247 1.00 93.19 257 VAL A O 1
ATOM 2078 N N . THR A 1 258 ? -20.077 -11.336 16.049 1.00 91.12 258 THR A N 1
ATOM 2079 C CA . THR A 1 258 ? -21.118 -10.773 16.926 1.00 91.12 258 THR A CA 1
ATOM 2080 C C . THR A 1 258 ? -20.741 -10.743 18.406 1.00 91.12 258 THR A C 1
ATOM 2082 O O . THR A 1 258 ? -21.388 -10.042 19.180 1.00 91.12 258 THR A O 1
ATOM 2085 N N . SER A 1 259 ? -19.710 -11.491 18.806 1.00 90.94 259 SER A N 1
ATOM 2086 C CA . SER A 1 259 ? -19.209 -11.520 20.181 1.00 90.94 259 SER A CA 1
ATOM 2087 C C . SER A 1 259 ? -18.297 -10.339 20.522 1.00 90.94 259 SER A C 1
ATOM 2089 O O . SER A 1 259 ? -18.086 -10.061 21.703 1.00 90.94 259 SER A O 1
ATOM 2091 N N . MET A 1 260 ? -17.768 -9.647 19.506 1.00 93.31 260 MET A N 1
ATOM 2092 C CA . MET A 1 260 ? -16.933 -8.466 19.700 1.00 93.31 260 MET A CA 1
ATOM 2093 C C . MET A 1 260 ? -17.772 -7.291 20.196 1.00 93.31 260 MET A C 1
ATOM 2095 O O . MET A 1 260 ? -18.855 -7.009 19.680 1.00 93.31 260 MET A O 1
ATOM 2099 N N . THR A 1 261 ? -17.231 -6.543 21.155 1.00 89.94 261 THR A N 1
ATOM 2100 C CA . THR A 1 261 ? -17.837 -5.281 21.580 1.00 89.94 261 THR A CA 1
ATOM 2101 C C . THR A 1 261 ? -17.719 -4.260 20.455 1.00 89.94 261 THR A C 1
ATOM 2103 O O . THR A 1 261 ? -16.617 -3.969 19.983 1.00 89.94 261 THR A O 1
ATOM 2106 N N . LEU A 1 262 ? -18.854 -3.702 20.039 1.00 86.06 262 LEU A N 1
ATOM 2107 C CA . LEU A 1 262 ? -18.907 -2.648 19.037 1.00 86.06 262 LEU A CA 1
ATOM 2108 C C . LEU A 1 262 ? -18.656 -1.278 19.677 1.00 86.06 262 LEU A C 1
ATOM 2110 O O . LEU A 1 262 ? -19.338 -0.886 20.621 1.00 86.06 262 LEU A O 1
ATOM 2114 N N . ILE A 1 263 ? -17.717 -0.529 19.109 1.00 83.00 263 ILE A N 1
ATOM 2115 C CA . ILE A 1 263 ? -17.458 0.876 19.405 1.00 83.00 263 ILE A CA 1
ATOM 2116 C C . ILE A 1 263 ? -17.892 1.674 18.172 1.00 83.00 263 ILE A C 1
ATOM 2118 O O . ILE A 1 263 ? -17.285 1.560 17.107 1.00 83.00 263 ILE A O 1
ATOM 2122 N N . SER A 1 264 ? -18.956 2.464 18.302 1.00 77.25 264 SER A N 1
ATOM 2123 C CA . SER A 1 264 ? -19.466 3.335 17.239 1.00 77.25 264 SER A CA 1
ATOM 2124 C C . SER A 1 264 ? -19.465 4.802 17.659 1.00 77.25 264 SER A C 1
ATOM 2126 O O . SER A 1 264 ? -19.496 5.156 18.838 1.00 77.25 264 SER A O 1
ATOM 2128 N N . ASP A 1 265 ? -19.404 5.667 16.656 1.00 64.75 265 ASP A N 1
ATOM 2129 C CA . ASP A 1 265 ? -19.090 7.080 16.803 1.00 64.75 265 ASP A CA 1
ATOM 2130 C C . ASP A 1 265 ? -20.323 7.985 17.017 1.00 64.75 265 ASP A C 1
ATOM 2132 O O . ASP A 1 265 ? -20.662 8.842 16.189 1.00 64.75 265 ASP A O 1
ATOM 2136 N N . ASP A 1 266 ? -20.997 7.818 18.158 1.00 56.81 266 ASP A N 1
ATOM 2137 C CA . ASP A 1 266 ? -22.177 8.628 18.507 1.00 56.81 266 ASP A CA 1
ATOM 2138 C C . ASP A 1 266 ? -21.853 9.904 19.305 1.00 56.81 266 ASP A C 1
ATOM 2140 O O . ASP A 1 266 ? -22.738 10.725 19.539 1.00 56.81 266 ASP A O 1
ATOM 2144 N N . THR A 1 267 ? -20.590 10.163 19.676 1.00 52.28 267 THR A N 1
ATOM 2145 C CA . THR A 1 267 ? -20.236 11.349 20.486 1.00 52.28 267 THR A CA 1
ATOM 2146 C C . THR A 1 267 ? -19.244 12.275 19.779 1.00 52.28 267 THR A C 1
ATOM 2148 O O . THR A 1 267 ? -18.079 11.944 19.575 1.00 52.28 267 THR A O 1
ATOM 2151 N N . GLU A 1 268 ? -19.686 13.491 19.429 1.00 56.47 268 GLU A N 1
ATOM 2152 C CA . GLU A 1 268 ? -18.888 14.481 18.676 1.00 56.47 268 GLU A CA 1
ATOM 2153 C C . GLU A 1 268 ? -17.523 14.817 19.289 1.00 56.47 268 GLU A C 1
ATOM 2155 O O . GLU A 1 268 ? -16.584 15.139 18.563 1.00 56.47 268 GLU A O 1
ATOM 2160 N N . ASN A 1 269 ? -17.382 14.694 20.608 1.00 52.16 269 ASN A N 1
ATOM 2161 C CA . ASN A 1 269 ? -16.139 15.013 21.307 1.00 52.16 269 ASN A CA 1
ATOM 2162 C C . ASN A 1 269 ? -15.091 13.891 21.235 1.00 52.16 269 ASN A C 1
ATOM 2164 O O . ASN A 1 269 ? -13.894 14.179 21.282 1.00 52.16 269 ASN A O 1
ATOM 2168 N N . MET A 1 270 ? -15.505 12.627 21.076 1.00 51.00 270 MET A N 1
ATOM 2169 C CA . MET A 1 270 ? -14.566 11.515 20.874 1.00 51.00 270 MET A CA 1
ATOM 2170 C C . MET A 1 270 ? -14.060 11.458 19.424 1.00 51.00 270 MET A C 1
ATOM 2172 O O . MET A 1 270 ? -12.903 11.079 19.210 1.00 51.00 270 MET A O 1
ATOM 2176 N N . LYS A 1 271 ? -14.872 11.935 18.459 1.00 54.78 271 LYS A N 1
ATOM 2177 C CA . LYS A 1 271 ? -14.613 11.925 17.003 1.00 54.78 271 LYS A CA 1
ATOM 2178 C C . LYS A 1 271 ? -13.189 12.288 16.637 1.00 54.78 271 LYS A C 1
ATOM 2180 O O . LYS A 1 271 ? -12.469 11.519 16.016 1.00 54.78 271 LYS A O 1
ATOM 2185 N N . ASN A 1 272 ? -12.764 13.488 17.009 1.00 61.22 272 ASN A N 1
ATOM 2186 C CA . ASN A 1 272 ? -11.605 14.071 16.348 1.00 61.22 272 ASN A CA 1
ATOM 2187 C C . ASN A 1 272 ? -10.275 13.667 16.966 1.00 61.22 272 ASN A C 1
ATOM 2189 O O . ASN A 1 272 ? -9.282 13.662 16.248 1.00 61.22 272 ASN A O 1
ATOM 2193 N N . LYS A 1 273 ? -10.212 13.365 18.266 1.00 66.69 273 LYS A N 1
ATOM 2194 C CA . LYS A 1 273 ? -8.932 13.031 18.904 1.00 66.69 273 LYS A CA 1
ATOM 2195 C C . LYS A 1 273 ? -8.686 11.532 18.893 1.00 66.69 273 LYS A C 1
ATOM 2197 O O . LYS A 1 273 ? -7.633 11.115 18.428 1.00 66.69 273 LYS A O 1
ATOM 2202 N N . LEU A 1 274 ? -9.666 10.738 19.330 1.00 67.56 274 LEU A N 1
ATOM 2203 C CA . LEU A 1 274 ? -9.509 9.290 19.423 1.00 67.56 274 LEU A CA 1
ATOM 2204 C C . LEU A 1 274 ? -9.362 8.664 18.038 1.00 67.56 274 LEU A C 1
ATOM 2206 O O . LEU A 1 274 ? -8.390 7.947 17.824 1.00 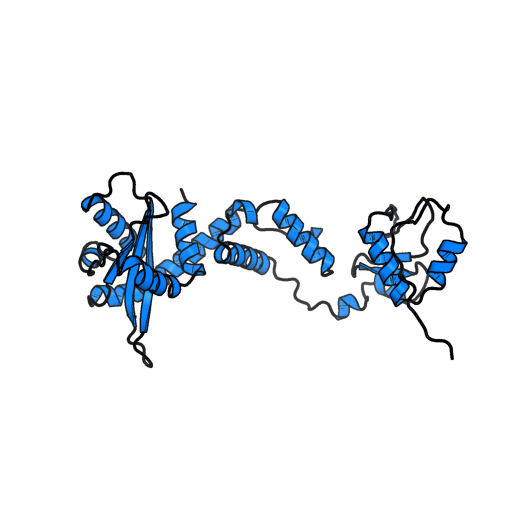67.56 274 LEU A O 1
ATOM 2210 N N . LEU A 1 275 ? -10.242 8.991 17.080 1.00 66.62 275 LEU A N 1
ATOM 2211 C CA . LEU A 1 275 ? -10.096 8.459 15.724 1.00 66.62 275 LEU A CA 1
ATOM 2212 C C . LEU A 1 275 ? -8.768 8.901 15.121 1.00 66.62 275 LEU A C 1
ATOM 2214 O O . LEU A 1 275 ? -8.051 8.050 14.624 1.00 66.62 275 LEU A O 1
ATOM 2218 N N . LYS A 1 276 ? -8.372 10.181 15.204 1.00 70.56 276 LYS A N 1
ATOM 2219 C CA . LYS A 1 276 ? -7.062 10.609 14.670 1.00 70.56 276 LYS A CA 1
ATOM 2220 C C . LYS A 1 276 ? -5.898 9.845 15.299 1.00 70.56 276 LYS A C 1
ATOM 2222 O O . LYS A 1 276 ? -4.980 9.472 14.576 1.00 70.56 276 LYS A O 1
ATOM 2227 N N . THR A 1 277 ? -5.936 9.591 16.608 1.00 73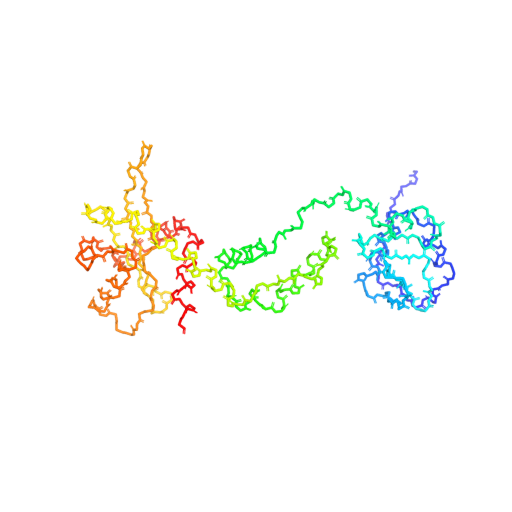.81 277 THR A N 1
ATOM 2228 C CA . THR A 1 277 ? -4.926 8.767 17.282 1.00 73.81 277 THR A CA 1
ATOM 2229 C C . THR A 1 277 ? -4.954 7.330 16.762 1.00 73.81 277 THR A C 1
ATOM 2231 O O . THR A 1 277 ? -3.919 6.832 16.340 1.00 73.81 277 THR A O 1
ATOM 2234 N N . ILE A 1 278 ? -6.119 6.687 16.691 1.00 73.00 278 ILE A N 1
ATOM 2235 C CA . ILE A 1 278 ? -6.277 5.317 16.174 1.00 73.00 278 ILE A CA 1
ATOM 2236 C C . ILE A 1 278 ? -5.811 5.222 14.712 1.00 73.00 278 ILE A C 1
ATOM 2238 O O . ILE A 1 278 ? -5.032 4.341 14.365 1.00 73.00 278 ILE A O 1
ATOM 2242 N N . TRP A 1 279 ? -6.207 6.176 13.871 1.00 70.06 279 TRP A N 1
ATOM 2243 C CA . TRP A 1 279 ? -5.767 6.302 12.483 1.00 70.06 279 TRP A CA 1
ATOM 2244 C C . TRP A 1 279 ? -4.253 6.505 12.371 1.00 70.06 279 TRP A C 1
ATOM 2246 O O . TRP A 1 279 ? -3.644 5.986 11.442 1.00 70.06 279 TRP A O 1
ATOM 2256 N N . SER A 1 280 ? -3.628 7.224 13.310 1.00 76.81 280 SER A N 1
ATOM 2257 C CA . SER A 1 280 ? -2.170 7.406 13.330 1.00 76.81 280 SER A CA 1
ATOM 2258 C C . SER A 1 280 ? -1.398 6.147 13.734 1.00 76.81 280 SER A C 1
ATOM 2260 O O . SER A 1 280 ? -0.233 6.021 13.368 1.00 76.81 280 SER A O 1
ATOM 2262 N N . LEU A 1 281 ? -2.044 5.218 14.450 1.00 77.25 281 LEU A N 1
ATOM 2263 C CA . LEU A 1 281 ? -1.471 3.918 14.812 1.00 77.25 281 LEU A CA 1
ATOM 2264 C C . LEU A 1 281 ? -1.575 2.896 13.672 1.00 77.25 281 LEU A C 1
ATOM 2266 O O . LEU A 1 281 ? -0.873 1.888 13.689 1.00 77.25 281 LEU A O 1
ATOM 2270 N N . LEU A 1 282 ? -2.432 3.141 12.678 1.00 72.75 282 LEU A N 1
ATOM 2271 C CA . LEU A 1 282 ? -2.623 2.230 11.558 1.00 72.75 282 LEU A CA 1
ATOM 2272 C C . LEU A 1 282 ? -1.445 2.331 10.571 1.00 72.75 282 LEU A C 1
ATOM 2274 O O . LEU A 1 282 ? -1.173 3.420 10.051 1.00 72.75 282 LEU A O 1
ATOM 2278 N N . PRO A 1 283 ? -0.766 1.222 10.224 1.00 74.06 283 PRO A N 1
ATOM 2279 C CA . PRO A 1 283 ? 0.280 1.263 9.211 1.00 74.06 283 PRO A CA 1
ATOM 2280 C C . PRO A 1 283 ? -0.303 1.684 7.855 1.00 74.06 283 PRO A C 1
ATOM 2282 O O . PRO A 1 283 ? -1.127 0.974 7.274 1.00 74.06 283 PRO A O 1
ATOM 2285 N N . LYS A 1 284 ? 0.132 2.841 7.335 1.00 73.50 284 LYS A N 1
ATOM 2286 C CA . LYS A 1 284 ? -0.407 3.424 6.091 1.00 73.50 284 LYS A CA 1
ATOM 2287 C C . LYS A 1 284 ? -0.352 2.457 4.911 1.00 73.50 284 LYS A C 1
ATOM 2289 O O . LYS A 1 284 ? -1.326 2.358 4.178 1.00 73.50 284 LYS A O 1
ATOM 2294 N N . SER A 1 285 ? 0.747 1.721 4.749 1.00 72.75 285 SER A N 1
ATOM 2295 C CA . SER A 1 285 ? 0.896 0.729 3.676 1.00 72.75 285 SER A CA 1
ATOM 2296 C C . SER A 1 285 ? -0.170 -0.366 3.753 1.00 72.75 285 SER A C 1
ATOM 2298 O O . SER A 1 285 ? -0.798 -0.676 2.746 1.00 72.75 285 SER A O 1
ATOM 2300 N N . ILE A 1 286 ? -0.438 -0.902 4.949 1.00 75.38 286 ILE A N 1
ATOM 2301 C CA . ILE A 1 286 ? -1.468 -1.927 5.168 1.00 75.38 286 ILE A CA 1
ATOM 2302 C C . ILE A 1 286 ? -2.855 -1.352 4.870 1.00 75.38 286 ILE A C 1
ATOM 2304 O O . ILE A 1 286 ? -3.626 -1.964 4.133 1.00 75.38 286 ILE A O 1
ATOM 2308 N N . PHE A 1 287 ? -3.167 -0.160 5.386 1.00 76.62 287 PHE A N 1
ATOM 2309 C CA . PHE A 1 287 ? -4.446 0.493 5.107 1.00 76.62 287 PHE A CA 1
ATOM 2310 C C . PHE A 1 287 ? -4.659 0.721 3.611 1.00 76.62 287 PHE A C 1
ATOM 2312 O O . PHE A 1 287 ? -5.723 0.407 3.083 1.00 76.62 287 PHE A O 1
ATOM 2319 N N . MET A 1 288 ? -3.635 1.205 2.909 1.00 76.12 288 MET A N 1
ATOM 2320 C CA . MET A 1 288 ? -3.716 1.429 1.472 1.00 76.12 288 MET A CA 1
ATOM 2321 C C . MET A 1 288 ? -3.912 0.120 0.704 1.00 76.12 288 MET A C 1
ATOM 2323 O O . MET A 1 288 ? -4.723 0.093 -0.214 1.00 76.12 288 MET A O 1
ATOM 2327 N N . ARG A 1 289 ? -3.287 -0.994 1.106 1.00 76.31 289 ARG A N 1
ATOM 2328 C CA . ARG A 1 289 ? -3.556 -2.318 0.508 1.00 76.31 289 ARG A CA 1
ATOM 2329 C C . ARG A 1 289 ? -5.022 -2.735 0.686 1.00 76.31 289 ARG A C 1
ATOM 2331 O O . ARG A 1 289 ? -5.648 -3.195 -0.269 1.00 76.31 289 ARG A O 1
ATOM 2338 N N . PHE A 1 290 ? -5.605 -2.504 1.867 1.00 75.44 290 PHE A N 1
ATOM 2339 C CA . PHE A 1 290 ? -7.039 -2.719 2.105 1.00 75.44 290 PHE A CA 1
ATOM 2340 C C . PHE A 1 290 ? -7.912 -1.826 1.226 1.00 75.44 290 PHE A C 1
ATOM 2342 O O . PHE A 1 290 ? -8.854 -2.318 0.604 1.00 75.44 290 PHE A O 1
ATOM 2349 N N . LEU A 1 291 ? -7.594 -0.535 1.157 1.00 73.00 291 LEU A N 1
ATOM 2350 C CA . LEU A 1 291 ? -8.317 0.430 0.342 1.00 73.00 291 LEU A CA 1
ATOM 2351 C C . LEU A 1 291 ? -8.287 0.008 -1.128 1.00 73.00 291 LEU A C 1
ATOM 2353 O O . LEU A 1 291 ? -9.330 -0.120 -1.764 1.00 73.00 291 LEU A O 1
ATOM 2357 N N . HIS A 1 292 ? -7.094 -0.287 -1.643 1.00 72.62 292 HIS A N 1
ATOM 2358 C CA . HIS A 1 292 ? -6.907 -0.617 -3.042 1.00 72.62 292 HIS A CA 1
ATOM 2359 C C . HIS A 1 292 ? -7.631 -1.907 -3.437 1.00 72.62 292 HIS A C 1
ATOM 2361 O O . HIS A 1 292 ? -8.298 -1.945 -4.469 1.00 72.62 292 HIS A O 1
ATOM 2367 N N . ASN A 1 293 ? -7.539 -2.949 -2.609 1.00 73.62 293 ASN A N 1
ATOM 2368 C CA . ASN A 1 293 ? -8.156 -4.237 -2.908 1.00 73.62 293 ASN A CA 1
ATOM 2369 C C . ASN A 1 293 ? -9.692 -4.215 -2.806 1.00 73.62 293 ASN A C 1
ATOM 2371 O O . ASN A 1 293 ? -10.346 -4.989 -3.496 1.00 73.62 293 ASN A O 1
ATOM 2375 N N . ASN A 1 294 ? -10.282 -3.355 -1.966 1.00 70.31 294 ASN A N 1
ATOM 2376 C CA . ASN A 1 294 ? -11.743 -3.272 -1.841 1.00 70.31 294 ASN A CA 1
ATOM 2377 C C . ASN A 1 294 ? -12.378 -2.207 -2.756 1.00 70.31 294 ASN A C 1
ATOM 2379 O O . ASN A 1 294 ? -13.545 -2.364 -3.104 1.00 70.31 294 ASN A O 1
ATOM 2383 N N . LEU A 1 295 ? -11.640 -1.164 -3.163 1.00 66.12 295 LEU A N 1
ATOM 2384 C CA . LEU A 1 295 ? -12.129 -0.137 -4.093 1.00 66.12 295 LEU A CA 1
ATOM 2385 C C . LEU A 1 295 ? -11.890 -0.469 -5.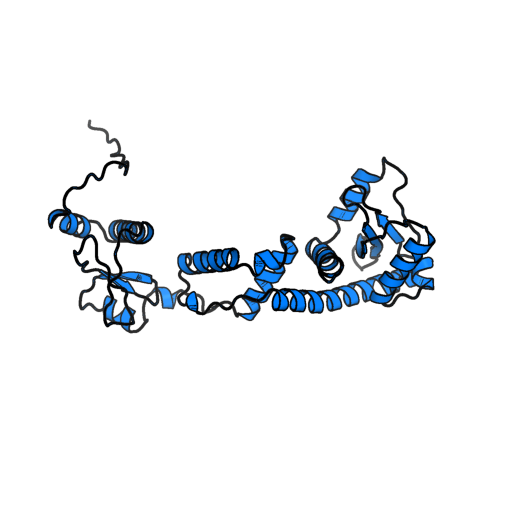565 1.00 66.12 295 LEU A C 1
ATOM 2387 O O . LEU A 1 295 ? -12.771 -0.236 -6.378 1.00 66.12 295 LEU A O 1
ATOM 2391 N N . PHE A 1 296 ? -10.704 -0.972 -5.927 1.00 60.25 296 PHE A N 1
ATOM 2392 C CA . PHE A 1 296 ? -10.305 -1.096 -7.339 1.00 60.25 296 PHE A CA 1
ATOM 2393 C C . PHE A 1 296 ? -10.449 -2.509 -7.916 1.00 60.25 296 PHE A C 1
ATOM 2395 O O . PHE A 1 296 ? -10.071 -2.722 -9.069 1.00 60.25 296 PHE A O 1
ATOM 2402 N N . LYS A 1 297 ? -10.937 -3.478 -7.127 1.00 58.06 297 LYS A N 1
ATOM 2403 C CA . LYS A 1 297 ? -11.381 -4.782 -7.654 1.00 58.06 297 LYS A CA 1
ATOM 2404 C C . LYS A 1 297 ? -12.806 -4.749 -8.211 1.00 58.06 297 LYS A C 1
ATOM 2406 O O . LYS A 1 297 ? -13.173 -5.691 -8.907 1.00 58.06 297 LYS A O 1
ATOM 2411 N N . GLN A 1 298 ? -13.592 -3.725 -7.872 1.00 47.88 298 GLN A N 1
ATOM 2412 C CA . GLN A 1 298 ? -14.906 -3.476 -8.470 1.00 47.88 298 GLN A CA 1
ATOM 2413 C C . GLN A 1 298 ? -14.734 -2.721 -9.788 1.00 47.88 298 GLN A C 1
ATOM 2415 O O . GLN A 1 298 ? -15.497 -3.034 -10.725 1.00 47.88 298 GLN A O 1
#

Solvent-accessible surface area (backbone atoms only — not comparable to full-atom values): 17440 Å² total; per-residue (Å²): 129,94,78,88,81,83,86,79,82,75,86,85,72,83,66,91,66,77,82,45,75,64,53,57,50,52,54,72,68,43,56,74,67,63,38,49,55,52,51,55,48,40,60,72,67,65,63,49,45,74,50,94,67,92,55,89,56,49,45,40,41,23,47,95,88,44,77,54,68,40,30,29,32,56,66,67,66,47,79,42,62,68,50,101,44,75,66,48,53,31,48,69,71,61,64,35,75,57,66,77,65,53,68,88,68,68,73,51,68,69,50,53,44,50,52,54,43,51,48,34,34,67,70,67,53,59,56,69,54,70,45,25,68,69,47,49,50,50,53,41,52,52,40,51,74,73,56,51,66,58,56,86,74,64,76,75,54,49,48,64,54,47,50,52,51,51,51,58,52,44,53,55,49,38,51,55,50,18,64,60,47,50,59,33,40,78,71,62,53,26,31,36,39,45,44,68,40,94,84,54,80,50,30,40,37,28,32,38,37,31,70,41,78,57,98,87,56,85,40,85,44,58,44,87,55,37,59,40,79,44,63,96,68,84,42,73,67,54,53,49,52,57,49,33,65,35,31,46,70,39,74,39,52,63,67,51,54,69,62,35,52,78,47,67,85,85,49,81,81,52,51,68,56,54,49,50,51,54,59,67,64,38,58,61,50,60,52,33,49,49,48,49,60,55,61,71,71,111